Protein AF-A0A4Q2EIR5-F1 (afdb_monomer_lite)

Secondary structure (DSSP, 8-state):
-HHHHHTTT--------TTSPPPTTT--HHHHHHHHH---------S-S-HHHHHHHHHHHTT-GGGHHHHHHTT------HHHHHHHHHHHHHHHHHTT-------SSHHHHHHHHHHHHHHHHTT---S--EE-TTS-EE-TT-EEEE-S-EEEEEETTEEE-TT-EEEEEEE-TTS-EEEE-TTT--EEEE-HHHHHHHEEE-

Sequence (206 aa):
MIGWALDRGASIRLIGDDQQLGAISAGGILADIVTAHGAVRLDQVMRFTDPAEAHATLALRDGDPAALGYYLDHDRVHVGDVTTTSEQLFDAWLTDKRAGLDAIMLAGTRELVAVLNQQPREQRLAGSRPRHEATLADGNRASVGDTVVTRRNDRRLRAGNGWVKNGDRWDVDGVHPDGSLDVHNPSTHRRVSLPGGYVTNHAELG

Organism: NCBI:txid2072026

pLDDT: mean 91.27, std 8.76, range [51.69, 98.69]

InterPro domains:
  IPR027417 P-loop containing nucleoside triphosphate hydrolase [G3DSA:3.40.50.300] (5-46)
  IPR027417 P-loop containing nucleoside triphosphate hydrolase [G3DSA:3.40.50.300] (47-127)
  IPR027417 P-loop containing nucleoside triphosphate hydrolase [SSF52540] (6-177)

Radius of gyration: 21.82 Å; chains: 1; bounding box: 60×39×55 Å

Foldseek 3Di:
DVVVQVVVVDDDDDDDDQLPDADPPPGCPVVVCCVPPNDDDDLDDDPDPDPLLSVLVVCVSVVNPVSVVVCVVVVNDDDDPPVVVLVVQLVVQVVCVVVVHPDDDDDPDLLSVQVSLVVVVCVVCVPPDAPDWAQAQSRDIDGQQFKKFFQAFDQVFDFPVGHHHHGQIWGFHDADPQRWTWTARPPPRTTTIGGSVRRNNTMGTD

Structure (mmCIF, N/CA/C/O backbone):
data_AF-A0A4Q2EIR5-F1
#
_entry.id   AF-A0A4Q2EIR5-F1
#
loop_
_atom_site.group_PDB
_atom_site.id
_atom_site.type_symbol
_atom_site.label_atom_id
_atom_site.label_alt_id
_atom_site.label_comp_id
_atom_site.label_asym_id
_atom_site.label_entity_id
_atom_site.label_seq_id
_atom_site.pdbx_PDB_ins_code
_atom_site.Cartn_x
_atom_site.Cartn_y
_atom_site.Cartn_z
_atom_site.occupancy
_atom_site.B_iso_or_equiv
_atom_site.auth_seq_id
_atom_site.auth_comp_id
_atom_site.auth_asym_id
_atom_site.auth_atom_id
_atom_site.pdbx_PDB_model_num
ATOM 1 N N . MET A 1 1 ? -30.451 -5.542 2.501 1.00 65.25 1 MET A N 1
ATOM 2 C CA . MET A 1 1 ? -29.660 -6.723 2.921 1.00 65.25 1 MET A CA 1
ATOM 3 C C . MET A 1 1 ? -29.844 -7.022 4.409 1.00 65.25 1 MET A C 1
ATOM 5 O O . MET A 1 1 ? -30.250 -8.131 4.709 1.00 65.25 1 MET A O 1
ATOM 9 N N . ILE A 1 2 ? -29.645 -6.048 5.313 1.00 80.81 2 ILE A N 1
ATOM 10 C CA . ILE A 1 2 ? -29.882 -6.208 6.767 1.00 80.81 2 ILE A CA 1
ATOM 11 C C . ILE A 1 2 ? -31.327 -6.649 7.069 1.00 80.81 2 ILE A C 1
ATOM 13 O O . ILE A 1 2 ? -31.513 -7.711 7.650 1.00 80.81 2 ILE A O 1
ATOM 17 N N . GLY A 1 3 ? -32.341 -5.912 6.588 1.00 84.94 3 GLY A N 1
ATOM 18 C CA . GLY A 1 3 ? -33.758 -6.267 6.806 1.00 84.94 3 GLY A CA 1
ATOM 19 C C . GLY A 1 3 ? -34.119 -7.682 6.334 1.00 84.94 3 GLY A C 1
ATOM 20 O O . GLY A 1 3 ? -34.627 -8.478 7.107 1.00 84.94 3 GLY A O 1
ATOM 21 N N . TRP A 1 4 ? -33.708 -8.055 5.116 1.00 90.44 4 TRP A N 1
ATOM 22 C CA . TRP A 1 4 ? -33.938 -9.398 4.556 1.00 90.44 4 TRP A CA 1
ATOM 23 C C . TRP A 1 4 ? -33.398 -10.545 5.429 1.00 90.44 4 TRP A C 1
ATOM 25 O O . TRP A 1 4 ? -33.988 -11.629 5.448 1.00 90.44 4 TRP A O 1
ATOM 35 N N . ALA A 1 5 ? -32.266 -10.321 6.107 1.00 89.56 5 ALA A N 1
ATOM 36 C CA . ALA A 1 5 ? -31.645 -11.299 6.993 1.00 89.56 5 ALA A CA 1
ATOM 37 C C . ALA A 1 5 ? -32.363 -11.364 8.350 1.00 89.56 5 ALA A C 1
ATOM 39 O O . ALA A 1 5 ? -32.626 -12.461 8.843 1.00 89.56 5 ALA A O 1
ATOM 40 N N . LEU A 1 6 ? -32.733 -10.210 8.917 1.00 92.38 6 LEU A N 1
ATOM 41 C CA . LEU A 1 6 ? -33.525 -10.141 10.149 1.00 92.38 6 LEU A CA 1
ATOM 42 C C . LEU A 1 6 ? -34.890 -10.827 9.978 1.00 92.38 6 LEU A C 1
ATOM 44 O O . LEU A 1 6 ? -35.265 -11.638 10.820 1.00 92.38 6 LEU A O 1
ATOM 48 N N . ASP A 1 7 ? -35.565 -10.613 8.8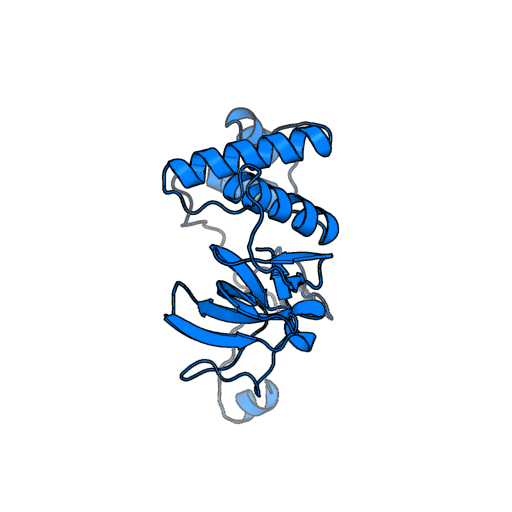43 1.00 94.62 7 ASP A N 1
ATOM 49 C CA . ASP A 1 7 ? -36.854 -11.244 8.502 1.00 94.62 7 ASP A CA 1
ATOM 50 C C . ASP A 1 7 ? -36.786 -12.784 8.441 1.00 94.62 7 ASP A C 1
ATOM 52 O O . ASP A 1 7 ? -37.809 -13.465 8.426 1.00 94.62 7 ASP A O 1
ATOM 56 N N . ARG A 1 8 ? -35.576 -13.354 8.386 1.00 96.06 8 ARG A N 1
ATOM 57 C CA . ARG A 1 8 ? -35.309 -14.803 8.366 1.00 96.06 8 ARG A CA 1
ATOM 58 C C . ARG A 1 8 ? -34.726 -15.317 9.683 1.00 96.06 8 ARG A C 1
ATOM 60 O O . ARG A 1 8 ? -34.197 -16.424 9.723 1.00 96.06 8 ARG A O 1
ATOM 67 N N . GLY A 1 9 ? -34.811 -14.522 10.748 1.00 94.50 9 GLY A N 1
ATOM 68 C CA . GLY A 1 9 ? -34.344 -14.891 12.084 1.00 94.50 9 GLY A CA 1
ATOM 69 C C . GLY A 1 9 ? -32.830 -14.790 12.276 1.00 94.50 9 GLY A C 1
ATOM 70 O O . GLY A 1 9 ? -32.308 -15.337 13.246 1.00 94.50 9 GLY A O 1
ATOM 71 N N . ALA A 1 10 ? -32.099 -14.116 11.378 1.00 94.12 10 ALA A N 1
ATOM 72 C CA . ALA A 1 10 ? -30.670 -13.890 11.580 1.00 94.12 10 ALA A CA 1
ATOM 73 C C . ALA A 1 10 ? -30.424 -12.859 12.697 1.00 94.12 10 ALA A C 1
ATOM 75 O O . ALA A 1 10 ? -31.174 -11.898 12.850 1.00 94.12 10 ALA A O 1
ATOM 76 N N . SER A 1 11 ? -29.319 -13.014 13.431 1.00 92.00 11 SER A N 1
ATOM 77 C CA . SER A 1 11 ? -28.796 -11.986 14.340 1.00 92.00 11 SER A CA 1
ATOM 78 C C . SER A 1 11 ? -27.608 -11.289 13.683 1.00 92.00 11 SER A C 1
ATOM 80 O O . SER A 1 11 ? -26.689 -11.947 13.196 1.00 92.00 11 SER A O 1
ATOM 82 N N . ILE A 1 12 ? -27.629 -9.956 13.666 1.00 86.19 12 ILE A N 1
ATOM 83 C CA . ILE A 1 12 ? -26.576 -9.119 13.083 1.00 86.19 12 ILE A CA 1
ATOM 84 C C . ILE A 1 12 ? -25.868 -8.383 14.217 1.00 86.19 12 ILE A C 1
ATOM 86 O O . ILE A 1 12 ? -26.508 -7.726 15.034 1.00 86.19 12 ILE A O 1
ATOM 90 N N . ARG A 1 13 ? -24.539 -8.497 14.256 1.00 87.56 13 ARG A N 1
ATOM 91 C CA . ARG A 1 13 ? -23.660 -7.775 15.181 1.00 87.56 13 ARG A CA 1
ATOM 92 C C . ARG A 1 13 ? -22.596 -7.067 14.356 1.00 87.56 13 ARG A C 1
ATOM 94 O O . ARG A 1 13 ? -21.954 -7.704 13.525 1.00 87.56 13 ARG A O 1
ATOM 101 N N . LEU A 1 14 ? -22.444 -5.765 14.564 1.00 85.06 14 LEU A N 1
ATOM 102 C CA . LEU A 1 14 ? -21.429 -4.963 13.890 1.00 85.06 14 LEU A CA 1
ATOM 103 C C . LEU A 1 14 ? -20.206 -4.853 14.793 1.00 85.06 14 LEU A C 1
ATOM 105 O O . LEU A 1 14 ? -20.339 -4.670 16.000 1.00 85.06 14 LEU A O 1
ATOM 109 N N . ILE A 1 15 ? -19.027 -4.981 14.197 1.00 87.25 15 ILE A N 1
ATOM 110 C CA . ILE A 1 15 ? -17.739 -4.815 14.866 1.00 87.25 15 ILE A CA 1
ATOM 111 C C . ILE A 1 15 ? -16.935 -3.859 13.996 1.00 87.25 15 ILE A C 1
ATOM 113 O O . ILE A 1 15 ? -16.852 -4.052 12.783 1.00 87.25 15 ILE A O 1
ATOM 117 N N . GLY A 1 16 ? -16.370 -2.828 14.607 1.00 84.56 16 GLY A N 1
ATOM 118 C CA . GLY A 1 16 ? -15.590 -1.820 13.910 1.00 84.56 16 GLY A CA 1
ATOM 119 C C . GLY A 1 16 ? -14.925 -0.867 14.889 1.00 84.56 16 GLY A C 1
ATOM 120 O O . GLY A 1 16 ? -15.112 -0.979 16.099 1.00 84.56 16 GLY A O 1
ATOM 121 N N . ASP A 1 17 ? -14.153 0.055 14.336 1.00 81.75 17 ASP A N 1
ATOM 122 C CA . ASP A 1 17 ? -13.458 1.103 15.068 1.00 81.75 17 ASP A CA 1
ATOM 123 C C . ASP A 1 17 ? -13.982 2.452 14.572 1.00 81.75 17 ASP A C 1
ATOM 125 O O . ASP A 1 17 ? -13.841 2.778 13.393 1.00 81.75 17 ASP A O 1
ATOM 129 N N . ASP A 1 18 ? -14.640 3.202 15.453 1.00 74.88 18 ASP A N 1
ATOM 130 C CA . ASP A 1 18 ? -15.217 4.514 15.150 1.00 74.88 18 ASP A CA 1
ATOM 131 C C . ASP A 1 18 ? -14.150 5.599 14.931 1.00 74.88 18 ASP A C 1
ATOM 133 O O . ASP A 1 18 ? -14.477 6.657 14.399 1.00 74.88 18 ASP A O 1
ATOM 137 N N . GLN A 1 19 ? -12.888 5.315 15.277 1.00 74.38 19 GLN A N 1
ATOM 138 C CA . GLN A 1 19 ? -11.738 6.211 15.106 1.00 74.38 19 GLN A CA 1
ATOM 139 C C . GLN A 1 19 ? -10.831 5.837 13.919 1.00 74.38 19 GLN A C 1
ATOM 141 O O . GLN A 1 19 ? -9.826 6.502 13.672 1.00 74.38 19 GLN A O 1
ATOM 146 N N . GLN A 1 20 ? -11.154 4.786 13.154 1.00 75.12 20 GLN A N 1
ATOM 147 C CA . GLN A 1 20 ? -10.452 4.511 11.894 1.00 75.12 20 GLN A CA 1
ATOM 148 C C . GLN A 1 20 ? -10.850 5.510 10.807 1.00 75.12 20 GLN A C 1
ATOM 150 O O . GLN A 1 20 ? -11.937 6.088 10.844 1.00 75.12 20 GLN A O 1
ATOM 155 N N . LEU A 1 21 ? -9.974 5.679 9.805 1.00 64.06 21 LEU A N 1
ATOM 156 C CA . LEU A 1 21 ? -10.255 6.517 8.639 1.00 64.06 21 LEU A CA 1
ATOM 157 C C . LEU A 1 21 ? -11.644 6.186 8.087 1.00 64.06 21 LEU A C 1
ATOM 159 O O . LEU A 1 21 ? -11.928 5.041 7.720 1.00 64.06 21 LEU A O 1
ATOM 163 N N . GLY A 1 22 ? -12.507 7.203 8.054 1.00 58.84 22 GLY A N 1
ATOM 164 C CA . GLY A 1 22 ? -13.865 7.068 7.553 1.00 58.84 22 GLY A CA 1
ATOM 165 C C . GLY A 1 22 ? -13.868 6.470 6.148 1.00 58.84 22 GLY A C 1
ATOM 166 O O . GLY A 1 22 ? -12.937 6.667 5.362 1.00 58.84 22 GLY A O 1
ATOM 167 N N . ALA A 1 23 ? -14.919 5.716 5.821 1.00 57.44 23 ALA A N 1
ATOM 168 C CA . ALA A 1 23 ? -15.064 5.178 4.476 1.00 57.44 23 ALA A CA 1
ATOM 169 C C . ALA A 1 23 ? -14.933 6.309 3.441 1.00 57.44 23 ALA A C 1
ATOM 171 O O . ALA A 1 23 ? -15.482 7.387 3.634 1.00 57.44 23 ALA A O 1
ATOM 172 N N . ILE A 1 24 ? -14.266 6.034 2.316 1.00 55.91 24 ILE A N 1
ATOM 173 C CA . ILE A 1 24 ? -14.043 6.999 1.217 1.00 55.91 24 ILE A CA 1
ATOM 174 C C . ILE A 1 24 ? -15.377 7.549 0.641 1.00 55.91 24 ILE A C 1
ATOM 176 O O . ILE A 1 24 ? -15.388 8.551 -0.067 1.00 55.91 24 ILE A O 1
ATOM 180 N N . SER A 1 25 ? -16.511 6.898 0.933 1.00 59.66 25 SER A N 1
ATOM 181 C CA . SER A 1 25 ? -17.869 7.305 0.537 1.00 59.66 25 SER A CA 1
ATOM 182 C C . SER A 1 25 ? -18.679 7.785 1.757 1.00 59.66 25 SER A C 1
ATOM 184 O O . SER A 1 25 ? -18.128 8.481 2.596 1.00 59.66 25 SER A O 1
ATOM 186 N N . ALA A 1 26 ? -19.970 7.448 1.876 1.00 51.69 26 ALA A N 1
ATOM 187 C CA . ALA A 1 26 ? -20.799 7.735 3.053 1.00 51.69 26 ALA A CA 1
ATOM 188 C C . ALA A 1 26 ? -20.282 6.979 4.301 1.00 51.69 26 ALA A C 1
ATOM 190 O O . ALA A 1 26 ? -20.825 5.953 4.709 1.00 51.69 26 ALA A O 1
ATOM 191 N N . GLY A 1 27 ? -19.155 7.440 4.843 1.00 54.66 27 GLY A N 1
ATOM 192 C CA . GLY A 1 27 ? -18.596 7.031 6.122 1.00 54.66 27 GLY A CA 1
ATOM 193 C C . GLY A 1 27 ? -19.407 7.603 7.281 1.00 54.66 27 GLY A C 1
ATOM 194 O O . GLY A 1 27 ? -20.277 8.445 7.088 1.00 54.66 27 GLY A O 1
ATOM 195 N N . GLY A 1 28 ? -19.136 7.118 8.490 1.00 62.53 28 GLY A N 1
ATOM 196 C CA . GLY A 1 28 ? -19.810 7.584 9.704 1.00 62.53 28 GLY A CA 1
ATOM 197 C C . GLY A 1 28 ? -20.938 6.683 10.199 1.00 62.53 28 GLY A C 1
ATOM 198 O O . GLY A 1 28 ? -21.316 6.817 11.349 1.00 62.53 28 GLY A O 1
ATOM 199 N N . ILE A 1 29 ? -21.395 5.683 9.431 1.00 76.06 29 ILE A N 1
ATOM 200 C CA . ILE A 1 29 ? -22.510 4.821 9.872 1.00 76.06 29 ILE A CA 1
ATOM 201 C C . ILE A 1 29 ? -22.240 4.107 11.207 1.00 76.06 29 ILE A C 1
ATOM 203 O O . ILE A 1 29 ? -23.162 3.882 11.979 1.00 76.06 29 ILE A O 1
ATOM 207 N N . LEU A 1 30 ? -20.980 3.762 11.503 1.00 76.06 30 LEU A N 1
ATOM 208 C CA . LEU A 1 30 ? -20.606 3.202 12.805 1.00 76.06 30 LEU A CA 1
ATOM 209 C C . LEU A 1 30 ? -20.741 4.245 13.916 1.00 76.06 30 LEU A C 1
ATOM 211 O O . LEU A 1 30 ? -21.335 3.938 14.943 1.00 76.06 30 LEU A O 1
ATOM 215 N N . ALA A 1 31 ? -20.252 5.466 13.692 1.00 75.69 31 ALA A N 1
ATOM 216 C CA . ALA A 1 31 ? -20.415 6.569 14.632 1.00 75.69 31 ALA A CA 1
ATOM 217 C C . ALA A 1 31 ? -21.905 6.901 14.841 1.00 75.69 31 ALA A C 1
ATOM 219 O O . ALA A 1 31 ? -22.350 6.965 15.980 1.00 75.69 31 ALA A O 1
ATOM 220 N N . ASP A 1 32 ? -22.700 6.979 13.771 1.00 79.69 32 ASP A N 1
ATOM 221 C CA . ASP A 1 32 ? -24.143 7.237 13.832 1.00 79.69 32 ASP A CA 1
ATOM 222 C C . ASP A 1 32 ? -24.895 6.142 14.598 1.00 79.69 32 ASP A C 1
ATOM 224 O O . ASP A 1 32 ? -25.762 6.438 15.419 1.00 79.69 32 ASP A O 1
ATOM 228 N N . ILE A 1 33 ? -24.556 4.866 14.373 1.00 80.62 33 ILE A N 1
ATOM 229 C CA . ILE A 1 33 ? -25.142 3.738 15.113 1.00 80.62 33 ILE A CA 1
ATOM 230 C C . ILE A 1 33 ? -24.765 3.815 16.592 1.00 80.62 33 ILE A C 1
ATOM 232 O O . ILE A 1 33 ? -25.629 3.615 17.443 1.00 80.62 33 ILE A O 1
ATOM 236 N N . VAL A 1 34 ? -23.507 4.129 16.910 1.00 82.88 34 VAL A N 1
ATOM 237 C CA . VAL A 1 34 ? -23.059 4.320 18.296 1.00 82.88 34 VAL A CA 1
ATOM 238 C C . VAL A 1 34 ? -23.825 5.472 18.949 1.00 82.88 34 VAL A C 1
ATOM 240 O O . VAL A 1 34 ? -24.286 5.324 20.078 1.00 82.88 34 VAL A O 1
ATOM 243 N N . THR A 1 35 ? -24.017 6.591 18.250 1.00 82.69 35 THR A N 1
ATOM 244 C CA . THR A 1 35 ? -24.774 7.743 18.756 1.00 82.69 35 THR A CA 1
ATOM 245 C C . THR A 1 35 ? -26.259 7.422 18.947 1.00 82.69 35 THR A C 1
ATOM 247 O O . THR A 1 35 ? -26.837 7.811 19.958 1.00 82.69 35 THR A O 1
ATOM 250 N N . ALA A 1 36 ? -26.887 6.707 18.009 1.00 84.44 36 ALA A N 1
ATOM 251 C CA . ALA A 1 36 ? -28.324 6.427 18.034 1.00 84.44 36 ALA A CA 1
ATOM 252 C C . ALA A 1 36 ? -28.717 5.246 18.938 1.00 84.44 36 ALA A C 1
ATOM 254 O O . ALA A 1 36 ? -29.808 5.241 19.509 1.00 84.44 36 ALA A O 1
ATOM 255 N N . HIS A 1 37 ? -27.860 4.229 19.050 1.00 83.44 37 HIS A N 1
ATOM 256 C CA . HIS A 1 37 ? -28.188 2.947 19.686 1.00 83.44 37 HIS A CA 1
ATOM 257 C C . HIS A 1 37 ? -27.199 2.513 20.775 1.00 83.44 37 HIS A C 1
ATOM 259 O O . HIS A 1 37 ? -27.466 1.540 21.482 1.00 83.44 37 HIS A O 1
ATOM 265 N N . GLY A 1 38 ? -26.082 3.223 20.941 1.00 82.94 38 GLY A N 1
ATOM 266 C CA . GLY A 1 38 ? -24.995 2.819 21.824 1.00 82.94 38 GLY A CA 1
ATOM 267 C C . GLY A 1 38 ? -24.163 1.668 21.253 1.00 82.94 38 GLY A C 1
ATOM 268 O O . GLY A 1 38 ? -24.494 1.051 20.240 1.00 82.94 38 GLY A O 1
ATOM 269 N N . ALA A 1 39 ? -23.052 1.369 21.922 1.00 87.12 39 ALA A N 1
ATOM 270 C CA . ALA A 1 39 ? -22.218 0.212 21.620 1.00 87.12 39 ALA A CA 1
ATOM 271 C C . ALA A 1 39 ? -21.467 -0.262 22.865 1.00 87.12 39 ALA A C 1
ATOM 273 O O . ALA A 1 39 ? -21.161 0.523 23.763 1.00 87.12 39 ALA A O 1
ATOM 274 N N . VAL A 1 40 ? -21.132 -1.551 22.888 1.00 88.81 40 VAL A N 1
ATOM 275 C CA . VAL A 1 40 ? -20.135 -2.087 23.819 1.00 88.81 40 VAL A CA 1
ATOM 276 C C . VAL A 1 40 ? -18.755 -1.740 23.270 1.00 88.81 40 VAL A C 1
ATOM 278 O O . VAL A 1 40 ? -18.473 -2.024 22.106 1.00 88.81 40 VAL A O 1
ATOM 281 N N . ARG A 1 41 ? -17.903 -1.132 24.099 1.00 86.75 41 ARG A N 1
ATOM 282 C CA . ARG A 1 41 ? -16.524 -0.789 23.740 1.00 86.75 41 ARG A CA 1
ATOM 283 C C . ARG A 1 41 ? -15.546 -1.792 24.341 1.00 86.75 41 ARG A C 1
ATOM 285 O O . ARG A 1 41 ? -15.727 -2.231 25.471 1.00 86.75 41 ARG A O 1
ATOM 292 N N . LEU A 1 42 ? -14.528 -2.139 23.560 1.00 86.50 42 LEU A N 1
ATOM 293 C CA . LEU A 1 42 ? -13.350 -2.867 24.021 1.00 86.50 42 LEU A CA 1
ATOM 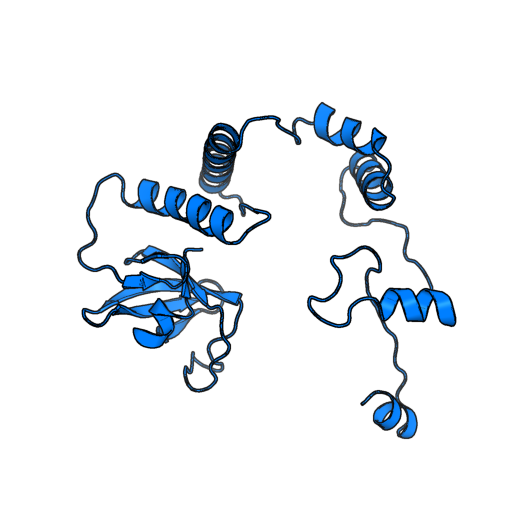294 C C . LEU A 1 42 ? -12.231 -1.834 24.177 1.00 86.50 42 LEU A C 1
ATOM 296 O O . LEU A 1 42 ? -11.817 -1.235 23.188 1.00 86.50 42 LEU A O 1
ATOM 300 N N . ASP A 1 43 ? -11.804 -1.588 25.409 1.00 81.50 43 ASP A N 1
ATOM 301 C CA . ASP A 1 43 ? -10.861 -0.530 25.799 1.00 81.50 43 ASP A CA 1
ATOM 302 C C . ASP A 1 43 ? -9.436 -1.050 26.044 1.00 81.50 43 ASP A C 1
ATOM 304 O O . ASP A 1 43 ? -8.468 -0.296 25.966 1.00 81.50 43 ASP A O 1
ATOM 308 N N . GLN A 1 44 ? -9.286 -2.351 26.290 1.00 82.12 44 GLN A N 1
ATOM 309 C CA . GLN A 1 44 ? -7.986 -2.968 26.507 1.00 82.12 44 GLN A CA 1
ATOM 310 C C . GLN A 1 44 ? -7.273 -3.297 25.190 1.00 82.12 44 GLN A C 1
ATOM 312 O O . GLN A 1 44 ? -7.758 -4.082 24.369 1.00 82.12 44 GLN A O 1
ATOM 317 N N . VAL A 1 45 ? -6.059 -2.763 25.019 1.00 84.06 45 VAL A N 1
ATOM 318 C CA . VAL A 1 45 ? -5.209 -3.098 23.873 1.00 84.06 45 VAL A CA 1
ATOM 319 C C . VAL A 1 45 ? -4.336 -4.310 24.186 1.00 84.06 45 VAL A C 1
ATOM 321 O O . VAL A 1 45 ? -3.566 -4.308 25.138 1.00 84.06 45 VAL A O 1
ATOM 324 N N . MET A 1 46 ? -4.443 -5.349 23.356 1.00 86.56 46 MET A N 1
ATOM 325 C CA . MET A 1 46 ? -3.798 -6.650 23.600 1.00 86.56 46 MET A CA 1
ATOM 326 C C . MET A 1 46 ? -2.536 -6.894 22.762 1.00 86.56 46 MET A C 1
ATOM 328 O O . MET A 1 46 ? -1.863 -7.902 22.951 1.00 86.56 46 MET A O 1
ATOM 332 N N . ARG A 1 47 ? -2.253 -6.031 21.778 1.00 87.50 47 ARG A N 1
ATOM 333 C CA . ARG A 1 47 ? -1.180 -6.246 20.787 1.00 87.50 47 ARG A CA 1
ATOM 334 C C . ARG A 1 47 ? 0.134 -5.543 21.122 1.00 87.50 47 ARG A C 1
ATOM 336 O O . ARG A 1 47 ? 1.134 -5.842 20.482 1.00 87.50 47 ARG A O 1
ATOM 343 N N . PHE A 1 48 ? 0.131 -4.634 22.092 1.00 88.50 48 PHE A N 1
ATOM 344 C CA . PHE A 1 48 ? 1.346 -3.966 22.544 1.00 88.50 48 PHE A CA 1
ATOM 345 C C . PHE A 1 48 ? 2.063 -4.828 23.575 1.00 88.50 48 PHE A C 1
ATOM 347 O O . PHE A 1 48 ? 1.451 -5.303 24.531 1.00 88.50 48 PHE A O 1
ATOM 354 N N . THR A 1 49 ? 3.364 -5.017 23.379 1.00 90.25 49 THR A N 1
ATOM 355 C CA . THR A 1 49 ? 4.237 -5.641 24.379 1.00 90.25 49 THR A CA 1
ATOM 356 C C . THR A 1 49 ? 4.706 -4.647 25.437 1.00 90.25 49 THR A C 1
ATOM 358 O O . THR A 1 49 ? 5.023 -5.065 26.546 1.00 90.25 49 THR A O 1
ATOM 361 N N . ASP A 1 50 ? 4.732 -3.352 25.107 1.00 92.19 50 ASP A N 1
ATOM 362 C CA . ASP A 1 50 ? 5.021 -2.262 26.037 1.00 92.19 50 ASP A CA 1
ATOM 363 C C . ASP A 1 50 ? 3.710 -1.602 26.520 1.00 92.19 50 ASP A C 1
ATOM 365 O O . ASP A 1 50 ? 2.995 -0.984 25.723 1.00 92.19 50 ASP A O 1
ATOM 369 N N . PRO A 1 51 ? 3.373 -1.704 27.820 1.00 91.88 51 PRO A N 1
ATOM 370 C CA . PRO A 1 51 ? 2.219 -1.017 28.392 1.00 91.88 51 PRO A CA 1
ATOM 371 C C . PRO A 1 51 ? 2.264 0.513 28.249 1.00 91.88 51 PRO A C 1
ATOM 373 O O . PRO A 1 51 ? 1.205 1.135 28.146 1.00 91.88 51 PRO A O 1
ATOM 376 N N . ALA A 1 52 ? 3.453 1.127 28.237 1.00 93.12 52 ALA A N 1
ATOM 377 C CA . ALA A 1 52 ? 3.593 2.571 28.064 1.00 93.12 52 ALA A CA 1
ATOM 378 C C . ALA A 1 52 ? 3.209 2.994 26.639 1.00 93.12 52 ALA A C 1
ATOM 380 O O . ALA A 1 52 ? 2.434 3.937 26.469 1.00 93.12 52 ALA A O 1
ATOM 381 N N . GLU A 1 53 ? 3.643 2.236 25.627 1.00 94.50 53 GLU A N 1
ATOM 382 C CA . GLU A 1 53 ? 3.214 2.443 24.241 1.00 94.50 53 GLU A CA 1
ATOM 383 C C . GLU A 1 53 ? 1.703 2.256 24.075 1.00 94.50 53 GLU A C 1
ATOM 385 O O . GLU A 1 53 ? 1.052 3.023 23.362 1.00 94.50 53 GLU A O 1
ATOM 390 N N . ALA A 1 54 ? 1.124 1.255 24.748 1.00 92.94 54 ALA A N 1
ATOM 391 C CA . ALA A 1 54 ? -0.315 1.014 24.709 1.00 92.94 54 ALA A CA 1
ATOM 392 C C . ALA A 1 54 ? -1.098 2.236 25.214 1.00 92.94 54 ALA A C 1
ATOM 394 O O . ALA A 1 54 ? -2.073 2.652 24.586 1.00 92.94 54 ALA A O 1
ATOM 395 N N . HIS A 1 55 ? -0.650 2.833 26.323 1.00 92.06 55 HIS A N 1
ATOM 396 C CA . HIS A 1 55 ? -1.269 4.030 26.885 1.00 92.06 55 HIS A CA 1
ATOM 397 C C . HIS A 1 55 ? -1.081 5.253 25.978 1.00 92.06 55 HIS A C 1
ATOM 399 O O . HIS A 1 55 ? -2.054 5.948 25.692 1.00 92.06 55 HIS A O 1
ATOM 405 N N . ALA A 1 56 ? 0.133 5.470 25.461 1.00 93.88 56 ALA A N 1
ATOM 406 C CA . ALA A 1 56 ? 0.414 6.551 24.517 1.00 93.88 56 ALA A CA 1
ATOM 407 C C . ALA A 1 56 ? -0.433 6.433 23.239 1.00 93.88 56 ALA A C 1
ATOM 409 O O . ALA A 1 56 ? -0.984 7.422 22.767 1.00 93.88 56 ALA A O 1
ATOM 410 N N . THR A 1 57 ? -0.619 5.219 22.716 1.00 91.44 57 THR A N 1
ATOM 411 C CA . THR A 1 57 ? -1.457 4.967 21.534 1.00 91.44 57 THR A CA 1
ATOM 412 C C . THR A 1 57 ? -2.923 5.321 21.787 1.00 91.44 57 THR A C 1
ATOM 414 O O . THR A 1 57 ? -3.571 5.909 20.921 1.00 91.44 57 THR A O 1
ATOM 417 N N . LEU A 1 58 ? -3.463 4.973 22.960 1.00 91.00 58 LEU A N 1
ATOM 418 C CA . LEU A 1 58 ? -4.837 5.326 23.332 1.00 91.00 58 LEU A CA 1
ATOM 419 C C . LEU A 1 58 ? -5.004 6.841 23.511 1.00 91.00 58 LEU A C 1
ATOM 421 O O . LEU A 1 58 ? -5.958 7.408 22.990 1.00 91.00 58 LEU A O 1
ATOM 425 N N . ALA A 1 59 ? -4.052 7.510 24.160 1.00 92.38 59 ALA A N 1
ATOM 426 C CA . ALA A 1 59 ? -4.075 8.964 24.302 1.00 92.38 59 ALA A CA 1
ATOM 427 C C . ALA A 1 59 ? -3.979 9.674 22.935 1.00 92.38 59 ALA A C 1
ATOM 429 O O . ALA A 1 59 ? -4.727 10.614 22.669 1.00 92.38 59 ALA A O 1
ATOM 430 N N . LEU A 1 60 ? -3.135 9.172 22.022 1.00 91.62 60 LEU A N 1
ATOM 431 C CA . LEU A 1 60 ? -3.047 9.676 20.648 1.00 91.62 60 LEU A CA 1
ATOM 432 C C . LEU A 1 60 ? -4.368 9.484 19.889 1.00 91.62 60 LEU A C 1
ATOM 434 O O . LEU A 1 60 ? -4.802 10.392 19.180 1.00 91.62 60 LEU A O 1
ATOM 438 N N . ARG A 1 61 ? -5.024 8.326 20.053 1.00 87.62 61 ARG A N 1
ATOM 439 C CA . ARG A 1 61 ? -6.357 8.047 19.493 1.00 87.62 61 ARG A CA 1
ATOM 440 C C . ARG A 1 61 ? -7.400 9.055 19.979 1.00 87.62 61 ARG A C 1
ATOM 442 O O . ARG A 1 61 ? -8.236 9.471 19.183 1.00 87.62 61 ARG A O 1
ATOM 449 N N . ASP A 1 62 ? -7.341 9.448 21.246 1.00 89.19 62 ASP A N 1
ATOM 450 C CA . ASP A 1 62 ? -8.253 10.436 21.836 1.00 89.19 62 ASP A CA 1
ATOM 451 C C . ASP A 1 62 ? -7.877 11.888 21.478 1.00 89.19 62 ASP A C 1
ATOM 453 O O . ASP A 1 62 ? -8.572 12.833 21.858 1.00 89.19 62 ASP A O 1
ATOM 457 N N . GLY A 1 63 ? -6.802 12.074 20.704 1.00 89.12 63 GLY A N 1
ATOM 458 C CA . GLY A 1 63 ? -6.338 13.372 20.229 1.00 89.12 63 GLY A CA 1
ATOM 459 C C . GLY A 1 63 ? -5.523 14.159 21.253 1.00 89.12 63 GLY A C 1
ATOM 460 O O . GLY A 1 63 ? -5.375 15.367 21.077 1.00 89.12 63 GLY A O 1
ATOM 461 N N . ASP A 1 64 ? -4.997 13.517 22.302 1.00 94.25 64 ASP A N 1
ATOM 462 C CA . ASP A 1 64 ? -4.124 14.160 23.287 1.00 94.25 64 ASP A CA 1
ATOM 463 C C . ASP A 1 64 ? -2.721 14.409 22.694 1.00 94.25 64 ASP A C 1
ATOM 465 O O . ASP A 1 64 ? -1.972 13.456 22.450 1.00 94.25 64 ASP A O 1
ATOM 469 N N . PRO A 1 65 ? -2.302 15.674 22.491 1.00 93.50 65 PRO A N 1
ATOM 470 C CA . PRO A 1 65 ? -0.983 15.977 21.947 1.00 93.50 65 PRO A CA 1
ATOM 471 C C . PRO A 1 65 ? 0.172 15.534 22.856 1.00 93.50 65 PRO A C 1
ATOM 473 O O . PRO A 1 65 ? 1.272 15.301 22.355 1.00 93.50 65 PRO A O 1
ATOM 476 N N . ALA A 1 66 ? -0.046 15.399 24.172 1.00 94.06 66 ALA A N 1
ATOM 477 C CA . ALA A 1 66 ? 0.990 14.952 25.105 1.00 94.06 66 ALA A CA 1
ATOM 478 C C . ALA A 1 66 ? 1.452 13.513 24.815 1.00 94.06 66 ALA A C 1
ATOM 480 O O . ALA A 1 66 ? 2.598 13.164 25.102 1.00 94.06 66 ALA A O 1
ATOM 481 N N . ALA A 1 67 ? 0.604 12.706 24.166 1.00 94.19 67 ALA A N 1
ATOM 482 C CA . ALA A 1 67 ? 0.931 11.352 23.731 1.00 94.19 67 ALA A CA 1
ATOM 483 C C . ALA A 1 67 ? 2.129 11.293 22.768 1.00 94.19 67 ALA A C 1
ATOM 485 O O . ALA A 1 67 ? 2.846 10.291 22.734 1.00 94.19 67 ALA A O 1
ATOM 486 N N . LEU A 1 68 ? 2.386 12.373 22.015 1.00 93.50 68 LEU A N 1
ATOM 487 C CA . LEU A 1 68 ? 3.543 12.467 21.120 1.00 93.50 68 LEU A CA 1
ATOM 488 C C . LEU A 1 68 ? 4.874 12.385 21.876 1.00 93.50 68 LEU A C 1
ATOM 490 O O . LEU A 1 68 ? 5.856 11.930 21.295 1.00 93.50 68 LEU A O 1
ATOM 494 N N . GLY A 1 69 ? 4.901 12.773 23.158 1.00 94.75 69 GLY A N 1
ATOM 495 C CA . GLY A 1 69 ? 6.097 12.712 23.999 1.00 94.75 69 GLY A CA 1
ATOM 496 C C . GLY A 1 69 ? 6.701 11.310 24.054 1.00 94.75 69 GLY A C 1
ATOM 497 O O . GLY A 1 69 ? 7.892 11.161 23.813 1.00 94.75 69 GLY A O 1
ATOM 498 N N . TYR A 1 70 ? 5.872 10.272 24.231 1.00 95.56 70 TYR A N 1
ATOM 499 C CA . TYR A 1 70 ? 6.347 8.884 24.218 1.00 95.56 70 TYR A CA 1
ATOM 500 C C . TYR A 1 70 ? 7.067 8.551 22.903 1.00 95.56 70 TYR A C 1
ATOM 502 O O . TYR A 1 70 ? 8.166 8.006 22.920 1.00 95.56 70 TYR A O 1
ATOM 510 N N . TYR A 1 71 ? 6.473 8.890 21.757 1.00 95.31 71 TYR A N 1
ATOM 511 C CA . TYR A 1 71 ? 7.055 8.559 20.455 1.00 95.31 71 TYR A CA 1
ATOM 512 C C . TYR A 1 71 ? 8.313 9.378 20.144 1.00 95.31 71 TYR A C 1
ATOM 514 O O . TYR A 1 71 ? 9.213 8.864 19.487 1.00 95.31 71 TYR A O 1
ATOM 522 N N . LEU A 1 72 ? 8.397 10.617 20.631 1.00 94.69 72 LEU A N 1
ATOM 523 C CA . LEU A 1 72 ? 9.604 11.441 20.544 1.00 94.69 72 LEU A CA 1
ATOM 524 C C . LEU A 1 72 ? 10.739 10.856 21.398 1.00 94.69 72 LEU A C 1
ATOM 526 O O . LEU A 1 72 ? 11.844 10.683 20.893 1.00 94.69 72 LEU A O 1
ATOM 530 N N . ASP A 1 73 ? 10.457 10.482 22.648 1.00 95.06 73 ASP A N 1
ATOM 531 C CA . ASP A 1 73 ? 11.447 9.917 23.578 1.00 95.06 73 ASP A CA 1
ATOM 532 C C . ASP A 1 73 ? 11.987 8.549 23.121 1.00 95.06 73 ASP A C 1
ATOM 534 O O . ASP A 1 73 ? 13.088 8.153 23.503 1.00 95.06 73 ASP A O 1
ATOM 538 N N . HIS A 1 74 ? 11.225 7.833 22.288 1.00 94.31 74 HIS A N 1
ATOM 539 C CA . HIS A 1 74 ? 11.601 6.536 21.711 1.00 94.31 74 HIS A CA 1
ATOM 540 C C . HIS A 1 74 ? 12.094 6.633 20.261 1.00 94.31 74 HIS A C 1
ATOM 542 O O . HIS A 1 74 ? 12.169 5.612 19.579 1.00 94.31 74 HIS A O 1
ATOM 548 N N . ASP A 1 75 ? 12.413 7.841 19.786 1.00 93.12 75 ASP A N 1
ATOM 549 C CA . ASP A 1 75 ? 12.995 8.089 18.461 1.00 93.12 75 ASP A CA 1
ATOM 550 C C . ASP A 1 75 ? 12.118 7.560 17.305 1.00 93.12 75 ASP A C 1
ATOM 552 O O . ASP A 1 75 ? 12.594 7.032 16.304 1.00 93.12 75 ASP A O 1
ATOM 556 N N . ARG A 1 76 ? 10.791 7.661 17.469 1.00 92.50 76 ARG A N 1
ATOM 557 C CA . ARG A 1 76 ? 9.778 7.218 16.488 1.00 92.50 76 ARG A CA 1
ATOM 558 C C . ARG A 1 76 ? 9.181 8.363 15.679 1.00 92.50 76 ARG A C 1
ATOM 560 O O . ARG A 1 76 ? 8.364 8.126 14.790 1.00 92.50 76 ARG A O 1
ATOM 567 N N . VAL A 1 77 ? 9.550 9.598 16.006 1.00 92.12 77 VAL A N 1
ATOM 568 C CA . VAL A 1 77 ? 9.138 10.811 15.300 1.00 92.12 77 VAL A CA 1
ATOM 569 C C . VAL A 1 77 ? 10.389 11.587 14.928 1.00 92.12 77 VAL A C 1
ATOM 571 O O . VAL A 1 77 ? 11.130 12.036 15.797 1.00 92.12 77 VAL A O 1
ATOM 574 N N . HIS A 1 78 ? 10.582 11.794 13.630 1.00 90.44 78 HIS A N 1
ATOM 575 C CA . HIS A 1 78 ? 11.677 12.591 13.091 1.00 90.44 78 HIS A CA 1
ATOM 576 C C . HIS A 1 78 ? 11.109 13.813 12.368 1.00 90.44 78 HIS A C 1
ATOM 578 O O . HIS A 1 78 ? 10.067 13.734 11.716 1.00 90.44 78 HIS A O 1
ATOM 584 N N . VAL A 1 79 ? 11.790 14.952 12.491 1.00 88.56 79 VAL A N 1
ATOM 585 C CA . VAL A 1 79 ? 11.366 16.222 11.890 1.00 88.56 79 VAL A CA 1
ATOM 586 C C . VAL A 1 79 ? 12.342 16.602 10.784 1.00 88.56 79 VAL A C 1
ATOM 588 O O . VAL A 1 79 ? 13.550 16.646 11.005 1.00 88.56 79 VAL A O 1
ATOM 591 N N . GLY A 1 80 ? 11.814 16.919 9.606 1.00 88.44 80 GLY A N 1
ATOM 592 C CA . GLY A 1 80 ? 12.588 17.363 8.454 1.00 88.44 80 GLY A CA 1
ATOM 593 C C . GLY A 1 80 ? 11.693 17.991 7.391 1.00 88.44 80 GLY A C 1
ATOM 594 O O . GLY A 1 80 ? 10.464 17.961 7.493 1.00 88.44 80 GLY A O 1
ATOM 595 N N . ASP A 1 81 ? 12.307 18.599 6.379 1.00 90.81 81 ASP A N 1
ATOM 596 C CA . ASP A 1 81 ? 11.592 18.941 5.154 1.00 90.81 81 ASP A CA 1
ATOM 597 C C . ASP A 1 81 ? 11.303 17.676 4.329 1.00 90.81 81 ASP A C 1
ATOM 599 O O . ASP A 1 81 ? 11.928 16.634 4.512 1.00 90.81 81 ASP A O 1
ATOM 603 N N . VAL A 1 82 ? 10.371 17.779 3.380 1.00 83.94 82 VAL A N 1
ATOM 604 C CA . VAL A 1 82 ? 9.895 16.635 2.583 1.00 83.94 82 VAL A CA 1
ATOM 605 C C . VAL A 1 82 ? 11.030 15.888 1.876 1.00 83.94 82 VAL A C 1
ATOM 607 O O . VAL A 1 82 ? 10.972 14.661 1.785 1.00 83.94 82 VAL A O 1
ATOM 610 N N . THR A 1 83 ? 12.053 16.593 1.387 1.00 84.25 83 THR A N 1
ATOM 611 C CA . THR A 1 83 ? 13.162 15.970 0.649 1.00 84.25 83 THR A CA 1
ATOM 612 C C . THR A 1 83 ? 14.012 15.145 1.602 1.00 84.25 83 THR A C 1
ATOM 614 O O . THR A 1 83 ? 14.136 13.934 1.424 1.00 84.25 83 THR A O 1
ATOM 617 N N . THR A 1 84 ? 14.500 15.782 2.668 1.00 87.69 84 THR A N 1
ATOM 618 C CA . THR A 1 84 ? 15.332 15.136 3.689 1.00 87.69 84 THR A CA 1
ATOM 619 C C . THR A 1 84 ? 14.602 13.963 4.346 1.00 87.69 84 THR A C 1
ATOM 621 O O . THR A 1 84 ? 15.173 12.888 4.516 1.00 87.69 84 THR A O 1
ATOM 624 N N . THR A 1 85 ? 13.316 14.123 4.671 1.00 90.19 85 THR A N 1
ATOM 625 C CA . THR A 1 85 ? 12.510 13.052 5.274 1.00 90.19 85 THR A CA 1
ATOM 626 C C . THR A 1 85 ? 12.296 11.879 4.318 1.00 90.19 85 THR A C 1
ATOM 628 O O . THR A 1 85 ? 12.280 10.738 4.770 1.00 90.19 85 THR A O 1
ATOM 631 N N . SER A 1 86 ? 12.164 12.121 3.010 1.00 89.19 86 SER A N 1
ATOM 632 C CA . SER A 1 86 ? 12.020 11.035 2.028 1.00 89.19 86 SER A CA 1
ATOM 633 C C . SER A 1 86 ? 13.297 10.198 1.921 1.00 89.19 86 SER A C 1
ATOM 635 O O . SER A 1 86 ? 13.216 8.975 1.865 1.00 89.19 86 SER A O 1
ATOM 637 N N . GLU A 1 87 ? 14.470 10.836 1.935 1.00 89.81 87 GLU A N 1
ATOM 638 C CA . GLU A 1 87 ? 15.767 10.141 1.942 1.00 89.81 87 GLU A CA 1
ATOM 639 C C . GLU A 1 87 ? 15.972 9.341 3.237 1.00 89.81 87 GLU A C 1
ATOM 641 O O . GLU A 1 87 ? 16.290 8.155 3.193 1.00 89.81 87 GLU A O 1
ATOM 646 N N . GLN A 1 88 ? 15.694 9.951 4.393 1.00 92.00 88 GLN A N 1
ATOM 647 C CA . GLN A 1 88 ? 15.782 9.281 5.695 1.00 92.00 88 GLN A CA 1
ATOM 648 C C . GLN A 1 88 ? 14.837 8.077 5.799 1.00 92.00 88 GLN A C 1
ATOM 650 O O . GLN A 1 88 ? 15.231 7.020 6.294 1.00 92.00 88 GLN A O 1
ATOM 655 N N . LEU A 1 89 ? 13.596 8.220 5.320 1.00 94.25 89 LEU A N 1
ATOM 656 C CA . LEU A 1 89 ? 12.611 7.139 5.301 1.00 94.25 89 LEU A CA 1
ATOM 657 C C . LEU A 1 89 ? 13.095 5.965 4.446 1.00 94.25 89 LEU A C 1
ATOM 659 O O . LEU A 1 89 ? 12.955 4.810 4.848 1.00 94.25 89 LEU A O 1
ATOM 663 N N . PHE A 1 90 ? 13.684 6.259 3.289 1.00 93.75 90 PHE A N 1
ATOM 664 C CA . PHE A 1 90 ? 14.245 5.246 2.409 1.00 93.75 90 PHE A CA 1
ATOM 665 C C . PHE A 1 90 ? 15.427 4.508 3.037 1.00 93.75 90 PHE A C 1
ATOM 667 O O . PHE A 1 90 ? 15.455 3.277 3.015 1.00 93.75 90 PHE A O 1
ATOM 674 N N . ASP A 1 91 ? 16.370 5.231 3.642 1.00 94.31 91 ASP A N 1
ATOM 675 C CA . ASP A 1 91 ? 17.531 4.633 4.304 1.00 94.31 91 ASP A CA 1
ATOM 676 C C . ASP A 1 91 ? 17.123 3.745 5.489 1.00 94.31 91 ASP A C 1
ATOM 678 O O . ASP A 1 91 ? 17.655 2.638 5.656 1.00 94.31 91 ASP A O 1
ATOM 682 N N . ALA A 1 92 ? 16.140 4.186 6.282 1.00 94.56 92 ALA A N 1
ATOM 683 C CA . ALA A 1 92 ? 15.568 3.399 7.371 1.00 94.56 92 ALA A CA 1
ATOM 684 C C . ALA A 1 92 ? 14.883 2.130 6.841 1.00 94.56 92 ALA A C 1
ATOM 686 O O . ALA A 1 92 ? 15.207 1.019 7.266 1.00 94.56 92 ALA A O 1
ATOM 687 N N . TRP A 1 93 ? 14.012 2.273 5.836 1.00 95.75 93 TRP A N 1
ATOM 688 C CA . TRP A 1 93 ? 13.336 1.145 5.194 1.00 95.75 93 TRP A CA 1
ATOM 689 C C . TRP A 1 93 ? 14.327 0.130 4.615 1.00 95.75 93 TRP A C 1
ATOM 691 O O . TRP A 1 93 ? 14.171 -1.080 4.789 1.00 95.75 93 TRP A O 1
ATOM 701 N N . LEU A 1 94 ? 15.373 0.606 3.943 1.00 95.12 94 LEU A N 1
ATOM 702 C CA . LEU A 1 94 ? 16.404 -0.240 3.361 1.00 95.12 94 LEU A CA 1
ATOM 703 C C . LEU A 1 94 ? 17.200 -0.983 4.438 1.00 95.12 94 LEU A C 1
ATOM 705 O O . LEU A 1 94 ? 17.547 -2.154 4.252 1.00 95.12 94 LEU A O 1
ATOM 709 N N . THR A 1 95 ? 17.498 -0.316 5.551 1.00 96.06 95 THR A N 1
ATOM 710 C CA . THR A 1 95 ? 18.162 -0.925 6.708 1.00 96.06 95 THR A CA 1
ATOM 711 C C . THR A 1 95 ? 17.321 -2.073 7.263 1.00 96.06 95 THR A C 1
ATOM 713 O O . THR A 1 95 ? 17.828 -3.191 7.385 1.00 96.06 95 THR A O 1
ATOM 716 N N . ASP A 1 96 ? 16.024 -1.848 7.471 1.00 96.12 96 ASP A N 1
ATOM 717 C CA . ASP A 1 96 ? 15.093 -2.873 7.946 1.00 96.12 96 ASP A CA 1
ATOM 718 C C . ASP A 1 96 ? 14.959 -4.041 6.961 1.00 96.12 96 ASP A C 1
ATOM 720 O O . ASP A 1 96 ? 15.017 -5.211 7.352 1.00 96.12 96 ASP A O 1
ATOM 724 N N . LYS A 1 97 ? 14.852 -3.756 5.656 1.00 93.62 97 LYS A N 1
ATOM 725 C CA . LYS A 1 97 ? 14.809 -4.800 4.621 1.00 93.62 97 LYS A CA 1
ATOM 726 C C . LYS A 1 97 ? 16.086 -5.632 4.587 1.00 93.62 97 LYS A C 1
ATOM 728 O O . LYS A 1 97 ? 16.008 -6.852 4.452 1.00 93.62 97 LYS A O 1
ATOM 733 N N . ARG A 1 98 ? 17.260 -5.012 4.747 1.00 94.25 98 ARG A N 1
ATOM 734 C CA . ARG A 1 98 ? 18.549 -5.724 4.848 1.00 94.25 98 ARG A CA 1
ATOM 735 C C . ARG A 1 98 ? 18.657 -6.562 6.119 1.00 94.25 98 ARG A C 1
ATOM 737 O O . ARG A 1 98 ? 19.311 -7.601 6.090 1.00 94.25 98 ARG A O 1
ATOM 744 N N . ALA A 1 99 ? 17.992 -6.150 7.196 1.00 96.31 99 ALA A N 1
ATOM 745 C CA . ALA A 1 99 ? 17.850 -6.936 8.419 1.00 96.31 99 ALA A CA 1
ATOM 746 C C . ALA A 1 99 ? 16.812 -8.073 8.301 1.00 96.31 99 ALA A C 1
ATOM 748 O O . ALA A 1 99 ? 16.650 -8.854 9.237 1.00 96.31 99 ALA A O 1
ATOM 749 N N . GLY A 1 100 ? 16.124 -8.201 7.158 1.00 94.19 100 GLY A N 1
ATOM 750 C CA . GLY A 1 100 ? 15.115 -9.233 6.915 1.00 94.19 100 GLY A CA 1
ATOM 751 C C . GLY A 1 100 ? 13.748 -8.931 7.534 1.00 94.19 100 GLY A C 1
ATOM 752 O O . GLY A 1 100 ? 12.923 -9.838 7.643 1.00 94.19 100 GLY A O 1
ATOM 753 N N . LEU A 1 101 ? 13.500 -7.683 7.941 1.00 94.88 101 LEU A N 1
ATOM 754 C CA . LEU A 1 101 ? 12.223 -7.256 8.506 1.00 94.88 101 LEU A CA 1
ATOM 755 C C . LEU A 1 101 ? 11.191 -6.966 7.409 1.00 94.88 101 LEU A C 1
ATOM 757 O O . LEU A 1 101 ? 11.511 -6.527 6.297 1.00 94.88 101 LEU A O 1
ATOM 761 N N . ASP A 1 102 ? 9.914 -7.159 7.738 1.00 88.75 102 ASP A N 1
ATOM 762 C CA . ASP A 1 102 ? 8.818 -6.748 6.864 1.00 88.75 102 ASP A CA 1
ATOM 763 C C . ASP A 1 102 ? 8.501 -5.256 7.042 1.00 88.75 102 ASP A C 1
ATOM 765 O O . ASP A 1 102 ? 7.600 -4.871 7.782 1.00 88.75 102 ASP A O 1
ATOM 769 N N . ALA A 1 103 ? 9.298 -4.408 6.387 1.00 92.56 103 ALA A N 1
ATOM 770 C CA . ALA A 1 103 ? 9.123 -2.957 6.407 1.00 92.56 103 ALA A CA 1
ATOM 771 C C . ALA A 1 103 ? 8.257 -2.432 5.248 1.00 92.56 103 ALA A C 1
ATOM 773 O O . ALA A 1 103 ? 8.360 -2.894 4.104 1.00 92.56 103 ALA A O 1
ATOM 774 N N . ILE A 1 104 ? 7.458 -1.404 5.533 1.00 92.62 104 ILE A N 1
ATOM 775 C CA . ILE A 1 104 ? 6.662 -0.655 4.554 1.00 92.62 104 ILE A CA 1
ATOM 776 C C . ILE A 1 104 ? 6.889 0.846 4.735 1.00 92.62 104 ILE A C 1
ATOM 778 O O . ILE A 1 104 ? 7.031 1.321 5.858 1.00 92.62 104 ILE A O 1
ATOM 782 N N . MET A 1 105 ? 6.886 1.589 3.631 1.00 94.44 105 MET A N 1
ATOM 783 C CA . MET A 1 105 ? 6.820 3.050 3.648 1.00 94.44 105 MET A CA 1
ATOM 784 C C . MET A 1 105 ? 5.365 3.482 3.456 1.00 94.44 105 MET A C 1
ATOM 786 O O . MET A 1 105 ? 4.647 2.913 2.631 1.00 94.44 105 MET A O 1
ATOM 790 N N . LEU A 1 106 ? 4.920 4.483 4.216 1.00 93.06 106 LEU A N 1
ATOM 791 C CA . LEU A 1 106 ? 3.578 5.054 4.113 1.00 93.06 106 LEU A CA 1
ATOM 792 C C . LEU A 1 106 ? 3.678 6.552 3.839 1.00 93.06 106 LEU A C 1
ATOM 794 O O . LEU A 1 106 ? 4.492 7.249 4.436 1.00 93.06 106 LEU A O 1
ATOM 798 N N . ALA A 1 107 ? 2.815 7.044 2.955 1.00 92.00 107 ALA A N 1
ATOM 799 C CA . ALA A 1 107 ? 2.735 8.450 2.594 1.00 92.00 107 ALA A CA 1
ATOM 800 C C . ALA A 1 107 ? 1.276 8.897 2.466 1.00 92.00 107 ALA A C 1
ATOM 802 O O . ALA A 1 107 ? 0.394 8.112 2.114 1.00 92.00 107 ALA A O 1
ATOM 803 N N . GLY A 1 108 ? 1.027 10.176 2.756 1.00 88.81 108 GLY A N 1
ATOM 804 C CA . GLY A 1 108 ? -0.323 10.747 2.785 1.00 88.81 108 GLY A CA 1
ATOM 805 C C . GLY A 1 108 ? -0.943 11.014 1.409 1.00 88.81 108 GLY A C 1
ATOM 806 O O . GLY A 1 108 ? -2.151 11.227 1.324 1.00 88.81 108 GLY A O 1
ATOM 807 N N . THR A 1 109 ? -0.153 11.005 0.331 1.00 91.19 109 THR A N 1
ATOM 808 C CA . THR A 1 109 ? -0.621 11.300 -1.032 1.00 91.19 109 THR A CA 1
ATOM 809 C C . THR A 1 109 ? -0.096 10.283 -2.040 1.00 91.19 109 THR A C 1
ATOM 811 O O . THR A 1 109 ? 0.933 9.644 -1.820 1.00 91.19 109 THR A O 1
ATOM 814 N N . ARG A 1 110 ? -0.802 10.125 -3.168 1.00 91.19 110 ARG A N 1
ATOM 815 C CA . ARG A 1 110 ? -0.396 9.189 -4.231 1.00 91.19 110 ARG A CA 1
ATOM 816 C C . ARG A 1 110 ? 0.886 9.640 -4.918 1.00 91.19 110 ARG A C 1
ATOM 818 O O . ARG A 1 110 ? 1.711 8.808 -5.268 1.00 91.19 110 ARG A O 1
ATOM 825 N N . GLU A 1 111 ? 1.057 10.947 -5.063 1.00 91.75 111 GLU A N 1
ATOM 826 C CA . GLU A 1 111 ? 2.236 11.565 -5.659 1.00 91.75 111 GLU A CA 1
ATOM 827 C C . GLU A 1 111 ? 3.484 11.235 -4.834 1.00 91.75 111 GLU A C 1
ATOM 829 O O . GLU A 1 111 ? 4.500 10.830 -5.392 1.00 91.75 111 GLU A O 1
ATOM 834 N N . LEU A 1 112 ? 3.393 11.325 -3.501 1.00 92.06 112 LEU A N 1
ATOM 835 C CA . LEU A 1 112 ? 4.511 10.983 -2.624 1.00 92.06 112 LEU A CA 1
ATOM 836 C C . LEU A 1 112 ? 4.773 9.470 -2.599 1.00 92.06 112 LEU A C 1
ATOM 838 O O . LEU A 1 112 ? 5.929 9.063 -2.595 1.00 92.06 112 LEU A O 1
ATOM 842 N N . VAL A 1 113 ? 3.731 8.630 -2.658 1.00 94.19 113 VAL A N 1
ATOM 843 C CA . VAL A 1 113 ? 3.902 7.172 -2.826 1.00 94.19 113 VAL A CA 1
ATOM 844 C C . VAL A 1 113 ? 4.667 6.850 -4.115 1.00 94.19 113 VAL A C 1
ATOM 846 O O . VAL A 1 113 ? 5.588 6.039 -4.080 1.00 94.19 113 VAL A O 1
ATOM 849 N N . ALA A 1 114 ? 4.329 7.496 -5.235 1.00 94.56 114 ALA A N 1
ATOM 850 C CA . ALA A 1 114 ? 5.010 7.276 -6.510 1.00 94.56 114 ALA A CA 1
ATOM 851 C C . ALA A 1 114 ? 6.505 7.634 -6.434 1.00 94.56 114 ALA A C 1
ATOM 853 O O . ALA A 1 114 ? 7.336 6.854 -6.899 1.00 94.56 114 ALA A O 1
ATOM 854 N N . VAL A 1 115 ? 6.839 8.764 -5.796 1.00 93.06 115 VAL A N 1
ATOM 855 C CA . VAL A 1 115 ? 8.229 9.197 -5.559 1.00 93.06 115 VAL A CA 1
ATOM 856 C C . VAL A 1 115 ? 8.975 8.208 -4.660 1.00 93.06 115 VAL A C 1
ATOM 858 O O . VAL A 1 115 ? 10.081 7.792 -4.995 1.00 93.06 115 VAL A O 1
ATOM 861 N N . LEU A 1 116 ? 8.373 7.785 -3.546 1.00 94.88 116 LEU A N 1
ATOM 862 C CA . LEU A 1 116 ? 9.009 6.843 -2.619 1.00 94.88 116 LEU A CA 1
ATOM 863 C C . LEU A 1 116 ? 9.245 5.473 -3.260 1.00 94.88 116 LEU A C 1
ATOM 865 O O . LEU A 1 116 ? 10.291 4.874 -3.039 1.00 94.88 116 LEU A O 1
ATOM 869 N N . ASN A 1 117 ? 8.326 4.981 -4.093 1.00 95.94 117 ASN A N 1
ATOM 870 C CA . ASN A 1 117 ? 8.497 3.692 -4.769 1.00 95.94 117 ASN A CA 1
ATOM 871 C C . ASN A 1 117 ? 9.591 3.727 -5.848 1.00 95.94 117 ASN A C 1
ATOM 873 O O . ASN A 1 117 ? 10.187 2.693 -6.160 1.00 95.94 117 ASN A O 1
ATOM 877 N N . GLN A 1 118 ? 9.905 4.904 -6.396 1.00 95.12 118 GLN A N 1
ATOM 878 C CA . GLN A 1 118 ? 10.994 5.063 -7.357 1.00 95.12 118 GLN A CA 1
ATOM 879 C C . GLN A 1 118 ? 12.368 4.779 -6.724 1.00 95.12 118 GLN A C 1
ATOM 881 O O . GLN A 1 118 ? 13.221 4.175 -7.375 1.00 95.12 118 GLN A O 1
ATOM 886 N N . GLN A 1 119 ? 12.580 5.135 -5.454 1.00 94.31 119 GLN A N 1
ATOM 887 C CA . GLN A 1 119 ? 13.885 5.006 -4.791 1.00 94.31 119 GLN A CA 1
ATOM 888 C C . GLN A 1 119 ? 14.355 3.536 -4.654 1.00 94.31 119 GLN A C 1
ATOM 890 O O . GLN A 1 119 ? 15.472 3.232 -5.091 1.00 94.31 119 GLN A O 1
ATOM 895 N N . PRO A 1 120 ? 13.533 2.568 -4.173 1.00 93.94 120 PRO A N 1
ATOM 896 C CA . PRO A 1 120 ? 13.893 1.148 -4.193 1.00 93.94 120 PRO A CA 1
ATOM 897 C C . PRO A 1 120 ? 14.220 0.615 -5.587 1.00 93.94 120 PRO A C 1
ATOM 899 O O . PRO A 1 120 ? 15.154 -0.176 -5.744 1.00 93.94 120 PRO A O 1
ATOM 902 N N . ARG A 1 121 ? 13.482 1.057 -6.616 1.00 95.12 121 ARG A N 1
ATOM 903 C CA . ARG A 1 121 ? 13.762 0.684 -8.008 1.00 95.12 121 ARG A CA 1
ATOM 904 C C . ARG A 1 121 ? 15.138 1.183 -8.430 1.00 95.12 121 ARG A C 1
ATOM 906 O O . ARG A 1 121 ? 15.932 0.400 -8.948 1.00 95.12 121 ARG A O 1
ATOM 913 N N . GLU A 1 122 ? 15.420 2.468 -8.244 1.00 95.00 122 GLU A N 1
ATOM 914 C CA . GLU A 1 122 ? 16.696 3.074 -8.635 1.00 95.00 122 GLU A CA 1
ATOM 915 C C . GLU A 1 122 ? 17.876 2.378 -7.960 1.00 95.00 122 GLU A C 1
ATOM 917 O O . GLU A 1 122 ? 18.857 2.029 -8.623 1.00 95.00 122 GLU A O 1
ATOM 922 N N . GLN A 1 123 ? 17.741 2.079 -6.668 1.00 94.19 123 GLN A N 1
ATOM 923 C CA . GLN A 1 123 ? 18.743 1.329 -5.929 1.00 94.19 123 GLN A CA 1
ATOM 924 C C . GLN A 1 123 ? 18.928 -0.092 -6.471 1.00 94.19 123 GLN A C 1
ATOM 926 O O . GLN A 1 123 ? 20.065 -0.533 -6.640 1.00 94.19 123 GLN A O 1
ATOM 931 N N . ARG A 1 124 ? 17.838 -0.813 -6.763 1.00 94.44 124 ARG A N 1
ATOM 932 C CA . ARG A 1 124 ? 17.895 -2.165 -7.342 1.00 94.44 124 ARG A CA 1
ATOM 933 C C . ARG A 1 124 ? 18.600 -2.165 -8.696 1.00 94.44 124 ARG A C 1
ATOM 935 O O . ARG A 1 124 ? 19.351 -3.091 -8.996 1.00 94.44 124 ARG A O 1
ATOM 942 N N . LEU A 1 125 ? 18.361 -1.140 -9.512 1.00 95.88 125 LEU A N 1
ATOM 943 C CA . LEU A 1 125 ? 19.012 -0.993 -10.808 1.00 95.88 125 LEU A CA 1
ATOM 944 C C . LEU A 1 125 ? 20.486 -0.606 -10.670 1.00 95.88 125 LEU A C 1
ATOM 946 O O . LEU A 1 125 ? 21.283 -1.044 -11.496 1.00 95.88 125 LEU A O 1
ATOM 950 N N . ALA A 1 126 ? 20.865 0.183 -9.661 1.00 94.25 126 ALA A N 1
ATOM 951 C CA . ALA A 1 126 ? 22.249 0.591 -9.399 1.00 94.25 126 ALA A CA 1
ATOM 952 C C . ALA A 1 126 ? 22.974 1.131 -10.655 1.00 94.25 126 ALA A C 1
ATOM 954 O O . ALA A 1 126 ? 24.126 0.799 -10.932 1.00 94.25 126 ALA A O 1
ATOM 955 N N . GLY A 1 127 ? 22.267 1.924 -11.470 1.00 91.62 127 GLY A N 1
ATOM 956 C CA . GLY A 1 127 ? 22.774 2.482 -12.733 1.00 91.62 127 GLY A CA 1
ATOM 957 C C . GLY A 1 127 ? 22.733 1.531 -13.938 1.00 91.62 127 GLY A C 1
ATOM 958 O O . GLY A 1 127 ? 23.013 1.957 -15.062 1.00 91.62 127 GLY A O 1
ATOM 959 N N . SER A 1 128 ? 22.353 0.265 -13.749 1.00 93.50 128 SER A N 1
ATOM 960 C CA . SER A 1 128 ? 22.068 -0.652 -14.854 1.00 93.50 128 SER A CA 1
ATOM 961 C C . SER A 1 128 ? 20.781 -0.256 -15.581 1.00 93.50 128 SER A C 1
ATOM 963 O O . SER A 1 128 ? 19.857 0.321 -15.007 1.00 93.50 128 SER A O 1
ATOM 965 N N . ARG A 1 129 ? 20.724 -0.559 -16.881 1.00 92.44 129 ARG A N 1
ATOM 966 C CA . ARG A 1 129 ? 19.538 -0.316 -17.705 1.00 92.44 129 ARG A CA 1
ATOM 967 C C . ARG A 1 129 ? 18.824 -1.638 -17.965 1.00 92.44 129 ARG A C 1
ATOM 969 O O . ARG A 1 129 ? 19.446 -2.535 -18.545 1.00 92.44 129 ARG A O 1
ATOM 976 N N . PRO A 1 130 ? 17.545 -1.775 -17.582 1.00 93.81 130 PRO A N 1
ATOM 977 C CA . PRO A 1 130 ? 16.753 -2.935 -17.956 1.00 93.81 130 PRO A CA 1
ATOM 978 C C . PRO A 1 130 ? 16.684 -3.099 -19.472 1.00 93.81 130 PRO A C 1
ATOM 980 O O . PRO A 1 130 ? 16.691 -2.123 -20.221 1.00 93.81 130 PRO A O 1
ATOM 983 N N . ARG A 1 131 ? 16.561 -4.348 -19.931 1.00 91.94 131 ARG A N 1
ATOM 984 C CA . ARG A 1 131 ? 16.366 -4.645 -21.357 1.00 91.94 131 ARG A CA 1
ATOM 985 C C . ARG A 1 131 ? 15.037 -4.093 -21.880 1.00 91.94 131 ARG A C 1
ATOM 987 O O . ARG A 1 131 ? 14.996 -3.590 -22.995 1.00 91.94 131 ARG A O 1
ATOM 994 N N . HIS A 1 132 ? 13.983 -4.234 -21.079 1.00 95.56 132 HIS A N 1
ATOM 995 C CA . HIS A 1 132 ? 12.623 -3.788 -21.374 1.00 95.56 132 HIS A CA 1
ATOM 996 C C . HIS A 1 132 ? 12.014 -3.154 -20.130 1.00 95.56 132 HIS A C 1
ATOM 998 O O . HIS A 1 132 ? 12.291 -3.592 -19.009 1.00 95.56 132 HIS A O 1
ATOM 1004 N N . GLU A 1 133 ? 11.169 -2.151 -20.347 1.00 97.00 133 GLU A N 1
ATOM 1005 C CA . GLU A 1 133 ? 10.433 -1.452 -19.299 1.00 97.00 133 GLU A CA 1
ATOM 1006 C C . GLU A 1 133 ? 9.004 -1.153 -19.756 1.00 97.00 133 GLU A C 1
ATOM 1008 O O . GLU A 1 133 ? 8.774 -0.881 -20.935 1.00 97.00 133 GLU A O 1
ATOM 1013 N N . ALA A 1 134 ? 8.062 -1.156 -18.815 1.00 98.12 134 ALA A N 1
ATOM 1014 C CA . ALA A 1 134 ? 6.683 -0.735 -19.036 1.00 98.12 134 ALA A CA 1
ATOM 1015 C C . ALA A 1 134 ? 6.381 0.541 -18.246 1.00 98.12 134 ALA A C 1
ATOM 1017 O O . ALA A 1 134 ? 6.834 0.694 -17.111 1.00 98.12 134 ALA A O 1
ATOM 1018 N N . THR A 1 135 ? 5.598 1.443 -18.837 1.00 98.25 135 THR A N 1
ATOM 1019 C CA . THR A 1 135 ? 5.082 2.636 -18.153 1.00 98.25 135 THR A CA 1
ATOM 1020 C C . THR A 1 135 ? 3.828 2.283 -17.361 1.00 98.25 135 THR A C 1
ATOM 1022 O O . THR A 1 135 ? 2.882 1.710 -17.910 1.00 98.25 135 THR A O 1
ATOM 1025 N N . LEU A 1 136 ? 3.840 2.648 -16.083 1.00 98.50 136 LEU A N 1
ATOM 1026 C CA . LEU A 1 136 ? 2.780 2.421 -15.108 1.00 98.50 136 LEU A CA 1
ATOM 1027 C C . LEU A 1 136 ? 1.859 3.647 -14.975 1.00 98.50 136 LEU A C 1
ATOM 1029 O O . LEU A 1 136 ? 2.146 4.724 -15.499 1.00 98.50 136 LEU A O 1
ATOM 1033 N N . ALA A 1 137 ? 0.746 3.477 -14.264 1.00 97.81 137 ALA A N 1
ATOM 1034 C CA . ALA A 1 137 ? -0.294 4.491 -14.085 1.00 97.81 137 ALA A CA 1
ATOM 1035 C C . ALA A 1 137 ? 0.118 5.669 -13.191 1.00 97.81 137 ALA A C 1
ATOM 1037 O O . ALA A 1 137 ? -0.403 6.771 -13.345 1.00 97.81 137 ALA A O 1
ATOM 1038 N N . ASP A 1 138 ? 1.057 5.445 -12.276 1.00 96.38 138 ASP A N 1
ATOM 1039 C CA . ASP A 1 138 ? 1.674 6.460 -11.413 1.00 96.38 138 ASP A CA 1
ATOM 1040 C C . ASP A 1 138 ? 2.811 7.229 -12.115 1.00 96.38 138 ASP A C 1
ATOM 1042 O O . ASP A 1 138 ? 3.463 8.068 -11.501 1.00 96.38 138 ASP A O 1
ATOM 1046 N N . GLY A 1 139 ? 3.064 6.951 -13.400 1.00 96.88 139 GLY A N 1
ATOM 1047 C CA . GLY A 1 139 ? 4.154 7.546 -14.175 1.00 96.88 139 GLY A CA 1
ATOM 1048 C C . GLY A 1 139 ? 5.510 6.862 -13.977 1.00 96.88 139 GLY A C 1
ATOM 1049 O O . GLY A 1 139 ? 6.450 7.164 -14.719 1.00 96.88 139 GLY A O 1
ATOM 1050 N N . ASN A 1 140 ? 5.612 5.907 -13.048 1.00 97.81 140 ASN A N 1
ATOM 1051 C CA . ASN A 1 140 ? 6.820 5.117 -12.856 1.00 97.81 140 ASN A CA 1
ATOM 1052 C C . ASN A 1 140 ? 7.027 4.109 -13.993 1.00 97.81 140 ASN A C 1
ATOM 1054 O O . ASN A 1 140 ? 6.167 3.856 -14.845 1.00 97.81 140 ASN A O 1
ATOM 1058 N N . ARG A 1 141 ? 8.217 3.507 -13.995 1.00 97.81 141 ARG A N 1
ATOM 1059 C CA . ARG A 1 141 ? 8.558 2.383 -14.867 1.00 97.81 141 ARG A CA 1
ATOM 1060 C C . ARG A 1 141 ? 8.619 1.099 -14.054 1.00 97.81 141 ARG A C 1
ATOM 1062 O O . ARG A 1 141 ? 9.051 1.119 -12.905 1.00 97.81 141 ARG A O 1
ATOM 1069 N N . ALA A 1 142 ? 8.229 -0.009 -14.675 1.00 98.00 142 ALA A N 1
ATOM 1070 C CA . ALA A 1 142 ? 8.444 -1.366 -14.182 1.00 98.00 142 ALA A CA 1
ATOM 1071 C C . ALA A 1 142 ? 9.365 -2.135 -15.130 1.00 98.00 142 ALA A C 1
ATOM 1073 O O . ALA A 1 142 ? 9.334 -1.950 -16.344 1.00 98.00 142 ALA A O 1
ATOM 1074 N N . SER A 1 143 ? 10.168 -3.029 -14.571 1.00 98.19 143 SER A N 1
ATOM 1075 C CA . SER A 1 143 ? 11.048 -3.968 -15.260 1.00 98.19 143 SER A CA 1
ATOM 1076 C C . SER A 1 143 ? 11.066 -5.297 -14.505 1.00 98.19 143 SER A C 1
ATOM 1078 O O . SER A 1 143 ? 10.494 -5.417 -13.425 1.00 98.19 143 SER A O 1
ATOM 1080 N N . VAL A 1 144 ? 11.736 -6.305 -15.060 1.00 97.94 144 VAL A N 1
ATOM 1081 C CA . VAL A 1 144 ? 11.905 -7.589 -14.367 1.00 97.94 144 VAL A CA 1
ATOM 1082 C C . VAL A 1 144 ? 12.576 -7.379 -13.004 1.00 97.94 144 VAL A C 1
ATOM 1084 O O . VAL A 1 144 ? 13.589 -6.677 -12.903 1.00 97.94 144 VAL A O 1
ATOM 1087 N N . GLY A 1 145 ? 12.004 -7.998 -11.971 1.00 96.19 145 GLY A N 1
ATOM 1088 C CA . GLY A 1 145 ? 12.447 -7.912 -10.579 1.00 96.19 145 GLY A CA 1
ATOM 1089 C C . GLY A 1 145 ? 11.842 -6.764 -9.766 1.00 96.19 145 GLY A C 1
ATOM 1090 O O . GLY A 1 145 ? 12.188 -6.637 -8.596 1.00 96.19 145 GLY A O 1
ATOM 1091 N N . ASP A 1 146 ? 10.977 -5.930 -10.348 1.00 97.62 146 ASP A N 1
ATOM 1092 C CA . ASP A 1 146 ? 10.180 -4.971 -9.572 1.00 97.62 146 ASP A CA 1
ATOM 1093 C C . ASP A 1 146 ? 8.907 -5.607 -9.028 1.00 97.62 146 ASP A C 1
ATOM 1095 O O . ASP A 1 146 ? 8.389 -6.571 -9.592 1.00 97.62 146 ASP A O 1
ATOM 1099 N N . THR A 1 147 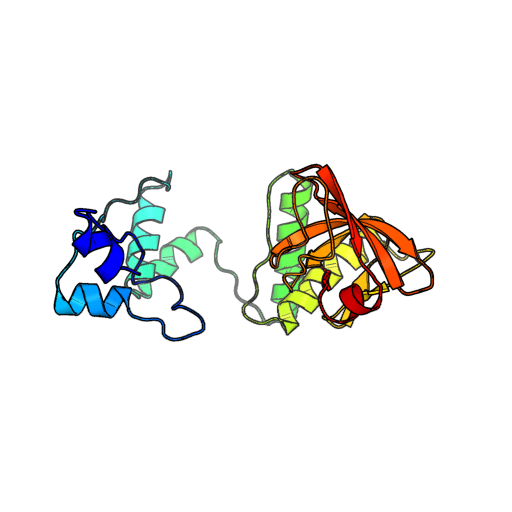? 8.356 -4.998 -7.983 1.00 97.12 147 THR A N 1
ATOM 1100 C CA . THR A 1 147 ? 6.992 -5.263 -7.545 1.00 97.12 147 THR A CA 1
ATOM 1101 C C . THR A 1 147 ? 6.048 -4.199 -8.116 1.00 97.12 147 THR A C 1
ATOM 1103 O O . THR A 1 147 ? 6.330 -3.005 -8.065 1.00 97.12 147 THR A O 1
ATOM 1106 N N . VAL A 1 148 ? 4.892 -4.627 -8.622 1.00 98.31 148 VAL A N 1
ATOM 1107 C CA . VAL A 1 148 ? 3.766 -3.764 -8.991 1.00 98.31 148 VAL A CA 1
ATOM 1108 C C . VAL A 1 148 ? 2.517 -4.095 -8.174 1.00 98.31 148 VAL A C 1
ATOM 1110 O O . VAL A 1 148 ? 2.296 -5.235 -7.755 1.00 98.31 148 VAL A O 1
ATOM 1113 N N . VAL A 1 149 ? 1.657 -3.099 -7.976 1.00 97.94 149 VAL A N 1
ATOM 1114 C CA . VAL A 1 149 ? 0.353 -3.241 -7.316 1.00 97.94 149 VAL A CA 1
ATOM 1115 C C . VAL A 1 149 ? -0.754 -2.896 -8.300 1.00 97.94 149 VAL A C 1
ATOM 1117 O O . VAL A 1 149 ? -0.726 -1.859 -8.962 1.00 97.94 149 VAL A O 1
ATOM 1120 N N . THR A 1 150 ? -1.768 -3.753 -8.393 1.00 98.12 150 THR A N 1
ATOM 1121 C CA . THR A 1 150 ? -2.916 -3.508 -9.270 1.00 98.12 150 THR A CA 1
ATOM 1122 C C . THR A 1 150 ? -3.978 -2.661 -8.577 1.00 98.12 150 THR A C 1
ATOM 1124 O O . THR A 1 150 ? -4.332 -2.912 -7.431 1.00 98.12 150 THR A O 1
ATOM 1127 N N . ARG A 1 151 ? -4.530 -1.665 -9.275 1.00 97.06 151 ARG A N 1
ATOM 1128 C CA . ARG A 1 151 ? -5.464 -0.660 -8.728 1.00 97.06 151 ARG A CA 1
ATOM 1129 C C . ARG A 1 151 ? -6.909 -0.810 -9.187 1.00 97.06 151 ARG A C 1
ATOM 1131 O O . ARG A 1 151 ? -7.783 -0.040 -8.788 1.00 97.06 151 ARG A O 1
ATOM 1138 N N . ARG A 1 152 ? -7.192 -1.817 -10.012 1.00 97.44 152 ARG A N 1
ATOM 1139 C CA . ARG A 1 152 ? -8.534 -2.097 -10.521 1.00 97.44 152 ARG A CA 1
ATOM 1140 C C . ARG A 1 152 ? -8.874 -3.574 -10.379 1.00 97.44 152 ARG A C 1
ATOM 1142 O O . ARG A 1 152 ? -8.026 -4.448 -10.419 1.00 97.44 152 ARG A O 1
ATOM 1149 N N . ASN A 1 153 ? -10.154 -3.852 -10.192 1.00 97.44 153 ASN A N 1
ATOM 1150 C CA . ASN A 1 153 ? -10.679 -5.204 -10.286 1.00 97.44 153 ASN A CA 1
ATOM 1151 C C . ASN A 1 153 ? -10.927 -5.551 -11.763 1.00 97.44 153 ASN A C 1
ATOM 1153 O O . ASN A 1 153 ? -11.708 -4.849 -12.409 1.00 97.44 153 ASN A O 1
ATOM 1157 N N . ASP A 1 154 ? -10.359 -6.644 -12.277 1.00 96.62 154 ASP A N 1
ATOM 1158 C CA . ASP A 1 154 ? -10.722 -7.180 -13.597 1.00 96.62 154 ASP A CA 1
ATOM 1159 C C . ASP A 1 154 ? -10.884 -8.705 -13.568 1.00 96.62 154 ASP A C 1
ATOM 1161 O O . ASP A 1 154 ? -9.930 -9.477 -13.489 1.00 96.62 154 ASP A O 1
ATOM 1165 N N . ARG A 1 155 ? -12.141 -9.154 -13.666 1.00 96.12 155 ARG A N 1
ATOM 1166 C CA . ARG A 1 155 ? -12.505 -10.578 -13.617 1.00 96.12 155 ARG A CA 1
ATOM 1167 C C . ARG A 1 155 ? -12.089 -11.354 -14.867 1.00 96.12 155 ARG A C 1
ATOM 1169 O O . ARG A 1 155 ? -12.097 -12.586 -14.827 1.00 96.12 155 ARG A O 1
ATOM 1176 N N . ARG A 1 156 ? -11.774 -10.657 -15.963 1.00 95.94 156 ARG A N 1
ATOM 1177 C CA . ARG A 1 156 ? -11.304 -11.258 -17.218 1.00 95.94 156 ARG A CA 1
ATOM 1178 C C . ARG A 1 156 ? -9.830 -11.648 -17.123 1.00 95.94 156 ARG A C 1
ATOM 1180 O O . ARG A 1 156 ? -9.428 -12.621 -17.750 1.00 95.94 156 ARG A O 1
ATOM 1187 N N . LEU A 1 157 ? -9.056 -10.952 -16.288 1.00 96.25 157 LEU A N 1
ATOM 1188 C CA . LEU A 1 157 ? -7.663 -11.281 -15.989 1.00 96.25 157 LEU A CA 1
ATOM 1189 C C . LEU A 1 157 ? -7.610 -12.402 -14.946 1.00 96.25 157 LEU A C 1
ATOM 1191 O O . LEU A 1 157 ? -7.556 -12.168 -13.737 1.00 96.25 157 LEU A O 1
ATOM 1195 N N . ARG A 1 158 ? -7.707 -13.645 -15.420 1.00 96.38 158 ARG A N 1
ATOM 1196 C CA . ARG A 1 158 ? -7.684 -14.850 -14.581 1.00 96.38 158 ARG A CA 1
ATOM 1197 C C . ARG A 1 158 ? -6.271 -15.114 -14.062 1.00 96.38 158 ARG A C 1
ATOM 1199 O O . ARG A 1 158 ? -5.322 -15.131 -14.834 1.00 96.38 158 ARG A O 1
ATOM 1206 N N . ALA A 1 159 ? -6.163 -15.384 -12.764 1.00 93.12 159 ALA A N 1
ATOM 1207 C CA . ALA A 1 159 ? -4.905 -15.682 -12.083 1.00 93.12 159 ALA A CA 1
ATOM 1208 C C . ALA A 1 159 ? -5.095 -16.940 -11.221 1.00 93.12 159 ALA A C 1
ATOM 1210 O O . ALA A 1 159 ? -5.568 -16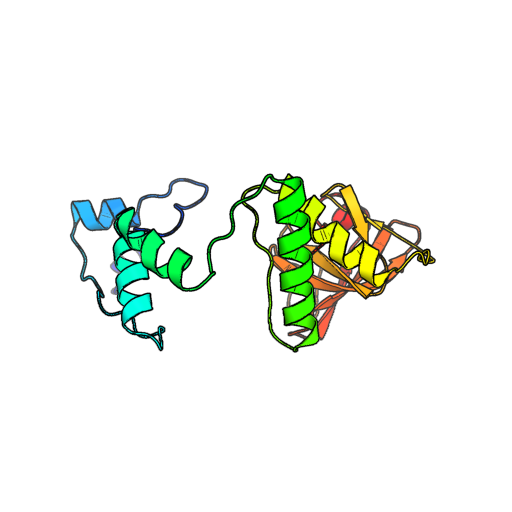.870 -10.081 1.00 93.12 159 ALA A O 1
ATOM 1211 N N . GLY A 1 160 ? -4.815 -18.112 -11.798 1.00 89.56 160 GLY A N 1
ATOM 1212 C CA . GLY A 1 160 ? -5.111 -19.411 -11.183 1.00 89.56 160 GLY A CA 1
ATOM 1213 C C . GLY A 1 160 ? -6.607 -19.601 -10.883 1.00 89.56 160 GLY A C 1
ATOM 1214 O O . GLY A 1 160 ? -7.463 -19.465 -11.762 1.00 89.56 160 GLY A O 1
ATOM 1215 N N . ASN A 1 161 ? -6.939 -19.893 -9.621 1.00 90.12 161 ASN A N 1
ATOM 1216 C CA . ASN A 1 161 ? -8.328 -20.041 -9.162 1.00 90.12 161 ASN A CA 1
ATOM 1217 C C . ASN A 1 161 ? -9.070 -18.697 -8.987 1.00 90.12 161 ASN A C 1
ATOM 1219 O O . ASN A 1 161 ? -10.290 -18.687 -8.806 1.00 90.12 161 ASN A O 1
ATOM 1223 N N . GLY A 1 162 ? -8.358 -17.572 -9.074 1.00 92.44 162 GLY A N 1
ATOM 1224 C CA . GLY A 1 162 ? -8.890 -16.228 -8.890 1.00 92.44 162 GLY A CA 1
ATOM 1225 C C . GLY A 1 162 ? -8.807 -15.356 -10.142 1.00 92.44 162 GLY A C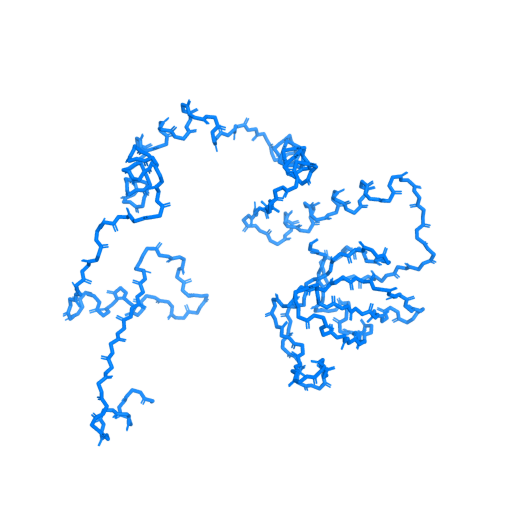 1
ATOM 1226 O O . GLY A 1 162 ? -8.736 -15.826 -11.278 1.00 92.44 162 GLY A O 1
ATOM 1227 N N . TRP A 1 163 ? -8.849 -14.052 -9.906 1.00 96.25 163 TRP A N 1
ATOM 1228 C CA . TRP A 1 163 ? -8.725 -12.993 -10.904 1.00 96.25 163 TRP A CA 1
ATOM 1229 C C . TRP A 1 163 ? -8.071 -11.768 -10.250 1.00 96.25 163 TRP A C 1
ATOM 1231 O O . TRP A 1 163 ? -8.022 -11.705 -9.019 1.00 96.25 163 TRP A O 1
ATOM 1241 N N . VAL A 1 164 ? -7.553 -10.844 -11.059 1.00 97.06 164 VAL A N 1
ATOM 1242 C CA . VAL A 1 164 ? -6.792 -9.666 -10.604 1.00 97.06 164 VAL A CA 1
ATOM 1243 C C . VAL A 1 164 ? -7.666 -8.697 -9.810 1.00 97.06 164 VAL A C 1
ATOM 1245 O O . VAL A 1 164 ? -8.639 -8.152 -10.339 1.00 97.06 164 VAL A O 1
ATOM 1248 N N . LYS A 1 165 ? -7.303 -8.443 -8.552 1.00 96.75 165 LYS A N 1
ATOM 1249 C CA . LYS A 1 165 ? -8.014 -7.518 -7.665 1.00 96.75 165 LYS A CA 1
ATOM 1250 C C . LYS A 1 165 ? -7.246 -6.216 -7.459 1.00 96.75 165 LYS A C 1
ATOM 1252 O O . LYS A 1 165 ? -6.021 -6.163 -7.538 1.00 96.75 165 LYS A O 1
ATOM 1257 N N . ASN A 1 166 ? -7.981 -5.169 -7.106 1.00 97.19 166 ASN A N 1
ATOM 1258 C CA . ASN A 1 166 ? -7.398 -3.970 -6.526 1.00 97.19 166 ASN A CA 1
ATOM 1259 C C . ASN A 1 166 ? -6.676 -4.335 -5.215 1.00 97.19 166 ASN A C 1
ATOM 1261 O O . ASN A 1 166 ? -7.271 -4.972 -4.345 1.00 97.19 166 ASN A O 1
ATOM 1265 N N . GLY A 1 167 ? -5.413 -3.932 -5.097 1.00 95.12 167 GLY A N 1
ATOM 1266 C CA . GLY A 1 167 ? -4.528 -4.219 -3.973 1.00 95.12 167 GLY A CA 1
ATOM 1267 C C . GLY A 1 167 ? -3.722 -5.515 -4.093 1.00 95.12 167 GLY A C 1
ATOM 1268 O O . GLY A 1 167 ? -2.911 -5.773 -3.209 1.00 95.12 167 GLY A O 1
ATOM 1269 N N . ASP A 1 168 ? -3.896 -6.330 -5.145 1.00 96.56 168 ASP A N 1
ATOM 1270 C CA . ASP A 1 168 ? -2.995 -7.473 -5.352 1.00 96.56 168 ASP A CA 1
ATOM 1271 C C . ASP A 1 168 ? -1.570 -6.955 -5.659 1.00 96.56 168 ASP A C 1
ATOM 1273 O O . ASP A 1 168 ? -1.378 -6.085 -6.514 1.00 96.56 168 ASP A O 1
ATOM 1277 N N . ARG A 1 169 ? -0.579 -7.518 -4.954 1.00 96.62 169 ARG A N 1
ATOM 1278 C CA . ARG A 1 169 ? 0.862 -7.293 -5.147 1.00 96.62 169 ARG A CA 1
ATOM 1279 C C . ARG A 1 169 ? 1.438 -8.370 -6.067 1.00 96.62 169 ARG A C 1
ATOM 1281 O O . ARG A 1 169 ? 1.110 -9.550 -5.896 1.00 96.62 169 ARG A O 1
ATOM 1288 N N . TRP A 1 170 ? 2.296 -7.979 -7.002 1.00 98.00 170 TRP A N 1
ATOM 1289 C CA . TRP A 1 170 ? 2.884 -8.879 -7.988 1.00 98.00 170 TRP A CA 1
ATOM 1290 C C . TRP A 1 170 ? 4.351 -8.558 -8.240 1.00 98.00 170 TRP A C 1
ATOM 1292 O O . TRP A 1 170 ? 4.688 -7.395 -8.424 1.00 98.00 170 TRP A O 1
ATOM 1302 N N . ASP A 1 171 ? 5.191 -9.578 -8.326 1.00 98.31 171 ASP A N 1
ATOM 1303 C CA . ASP A 1 171 ? 6.570 -9.455 -8.779 1.00 98.31 171 ASP A CA 1
ATOM 1304 C C . ASP A 1 171 ? 6.630 -9.679 -10.292 1.00 98.31 171 ASP A C 1
ATOM 1306 O O . ASP A 1 171 ? 5.968 -10.569 -10.840 1.00 98.31 171 ASP A O 1
ATOM 1310 N N . VAL A 1 172 ? 7.387 -8.826 -10.977 1.00 98.50 172 VAL A N 1
ATOM 1311 C CA . VAL A 1 172 ? 7.497 -8.815 -12.435 1.00 98.50 172 VAL A CA 1
ATOM 1312 C C . VAL A 1 172 ? 8.534 -9.836 -12.889 1.00 98.50 172 VAL A C 1
ATOM 1314 O O . VAL A 1 172 ? 9.734 -9.664 -12.671 1.00 98.50 172 VAL A O 1
ATOM 1317 N N . ASP A 1 173 ? 8.066 -10.864 -13.593 1.00 98.19 173 ASP A N 1
ATOM 1318 C CA . ASP A 1 173 ? 8.891 -11.922 -14.181 1.00 98.19 173 ASP A CA 1
ATOM 1319 C C . ASP A 1 173 ? 9.331 -11.579 -15.611 1.00 98.19 173 ASP A C 1
ATOM 1321 O O . ASP A 1 173 ? 10.408 -11.981 -16.056 1.00 98.19 173 ASP A O 1
ATOM 1325 N N . GLY A 1 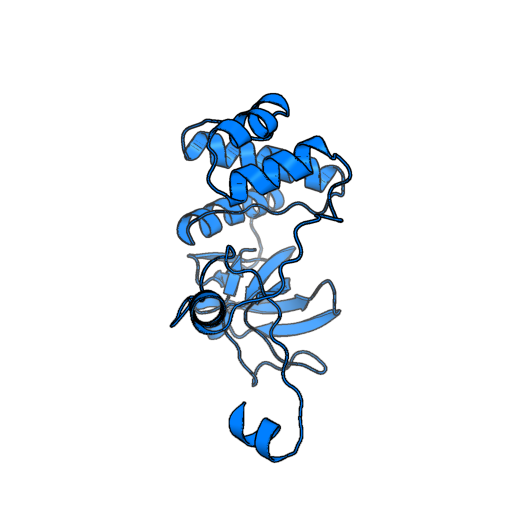174 ? 8.500 -10.833 -16.345 1.00 98.25 174 GLY A N 1
ATOM 1326 C CA . GLY A 1 174 ? 8.721 -10.515 -17.752 1.00 98.25 174 GLY A CA 1
ATOM 1327 C C . GLY A 1 174 ? 8.087 -9.193 -18.166 1.00 98.25 174 GLY A C 1
ATOM 1328 O O . GLY A 1 174 ? 7.022 -8.820 -17.679 1.00 98.25 174 GLY A O 1
ATOM 1329 N N . VAL A 1 175 ? 8.746 -8.498 -19.095 1.00 98.50 175 VAL A N 1
ATOM 1330 C CA . VAL A 1 175 ? 8.225 -7.285 -19.739 1.00 98.50 175 VAL A CA 1
ATOM 1331 C C . VAL A 1 175 ? 8.276 -7.459 -21.247 1.00 98.50 175 VAL A C 1
ATOM 1333 O O . VAL A 1 175 ? 9.332 -7.785 -21.803 1.00 98.50 175 VAL A O 1
ATOM 1336 N N . HIS A 1 176 ? 7.140 -7.224 -21.897 1.00 97.81 176 HIS A N 1
ATOM 1337 C CA . HIS A 1 176 ? 6.974 -7.372 -23.340 1.00 97.81 176 HIS A CA 1
ATOM 1338 C C . HIS A 1 176 ? 7.057 -6.024 -24.072 1.00 97.81 176 HIS A C 1
ATOM 1340 O O . HIS A 1 176 ? 6.811 -4.977 -23.471 1.00 97.81 176 HIS A O 1
ATOM 1346 N N . PRO A 1 177 ? 7.364 -6.018 -25.386 1.00 95.50 177 PRO A N 1
ATOM 1347 C CA . PRO A 1 177 ? 7.477 -4.782 -26.170 1.00 95.50 177 PRO A CA 1
ATOM 1348 C C . PRO A 1 177 ? 6.198 -3.935 -26.245 1.00 95.50 177 PRO A C 1
ATOM 1350 O O . PRO A 1 177 ? 6.279 -2.740 -26.509 1.00 95.50 177 PRO A O 1
ATOM 1353 N N . ASP A 1 178 ? 5.025 -4.537 -26.033 1.00 95.81 178 ASP A N 1
ATOM 1354 C CA . ASP A 1 178 ? 3.728 -3.846 -26.002 1.00 95.81 178 ASP A CA 1
ATOM 1355 C C . ASP A 1 178 ? 3.391 -3.251 -24.618 1.00 95.81 178 ASP A C 1
ATOM 1357 O O . ASP A 1 178 ? 2.292 -2.733 -24.412 1.00 95.81 178 ASP A O 1
ATOM 1361 N N . GLY A 1 179 ? 4.323 -3.340 -23.662 1.00 96.56 179 GLY A N 1
ATOM 1362 C CA . GLY A 1 179 ? 4.154 -2.875 -22.288 1.00 96.56 179 GLY A CA 1
ATOM 1363 C C . GLY A 1 179 ? 3.366 -3.833 -21.394 1.00 96.56 179 GLY A C 1
ATOM 1364 O O . GLY A 1 179 ? 3.090 -3.486 -20.246 1.00 96.56 179 GLY A O 1
ATOM 1365 N N . SER A 1 180 ? 2.988 -5.021 -21.881 1.00 98.38 180 SER A N 1
ATOM 1366 C CA . SER A 1 180 ? 2.404 -6.053 -21.024 1.00 98.38 180 SER A CA 1
ATOM 1367 C C . SER A 1 180 ? 3.447 -6.657 -20.077 1.00 98.38 180 SER A C 1
ATOM 1369 O O . SER A 1 180 ? 4.648 -6.691 -20.370 1.00 98.38 180 SER A O 1
ATOM 1371 N N . LEU A 1 181 ? 2.974 -7.113 -18.916 1.00 98.69 181 LEU A N 1
ATOM 1372 C CA . LEU A 1 181 ? 3.805 -7.675 -17.852 1.00 98.69 181 LEU A CA 1
ATOM 1373 C C . LEU A 1 181 ? 3.392 -9.113 -17.559 1.00 98.69 181 LEU A C 1
ATOM 1375 O O . LEU A 1 181 ? 2.220 -9.366 -17.288 1.00 98.69 181 LEU A O 1
ATOM 1379 N N . ASP A 1 182 ? 4.354 -10.029 -17.528 1.00 98.50 182 ASP A N 1
ATOM 1380 C CA . ASP A 1 182 ? 4.169 -11.334 -16.894 1.00 98.50 182 ASP A CA 1
ATOM 1381 C C . ASP A 1 182 ? 4.546 -11.207 -15.425 1.00 98.50 182 ASP A C 1
ATOM 1383 O O . ASP A 1 182 ? 5.660 -10.788 -15.100 1.00 98.50 182 ASP A O 1
ATOM 1387 N N . VAL A 1 183 ? 3.608 -11.535 -14.539 1.00 98.56 183 VAL A N 1
ATOM 1388 C CA . VAL A 1 183 ? 3.780 -11.312 -13.105 1.00 98.56 183 VAL A CA 1
ATOM 1389 C C . VAL A 1 183 ? 3.322 -12.506 -12.276 1.00 98.56 183 VAL A C 1
ATOM 1391 O O . VAL A 1 183 ? 2.421 -13.260 -12.672 1.00 98.56 183 VAL A O 1
ATOM 1394 N N . HIS A 1 184 ? 3.887 -12.638 -11.077 1.00 97.88 184 HIS A N 1
ATOM 1395 C CA . HIS A 1 184 ? 3.437 -13.603 -10.082 1.00 97.88 184 HIS A CA 1
ATOM 1396 C C . HIS A 1 184 ? 3.211 -12.959 -8.716 1.00 97.88 184 HIS A C 1
ATOM 1398 O O . HIS A 1 184 ? 3.872 -12.007 -8.332 1.00 97.88 184 HIS A O 1
ATOM 1404 N N . ASN A 1 185 ? 2.251 -13.470 -7.953 1.00 96.94 185 ASN A N 1
ATOM 1405 C CA . ASN A 1 185 ? 2.027 -13.021 -6.587 1.00 96.94 185 ASN A CA 1
ATOM 1406 C C . ASN A 1 185 ? 2.942 -13.818 -5.637 1.00 96.94 185 ASN A C 1
ATOM 1408 O O . ASN A 1 185 ? 2.821 -15.048 -5.614 1.00 96.94 185 ASN A O 1
ATOM 1412 N N . PRO A 1 186 ? 3.800 -13.173 -4.829 1.00 93.12 186 PRO A N 1
ATOM 1413 C CA . PRO A 1 186 ? 4.806 -13.880 -4.031 1.00 93.12 186 PRO A CA 1
ATOM 1414 C C . PRO A 1 186 ? 4.204 -14.775 -2.938 1.00 93.12 186 PRO A C 1
ATOM 1416 O O . PRO A 1 186 ? 4.761 -15.822 -2.628 1.00 93.12 186 PRO A O 1
ATOM 1419 N N . SER A 1 187 ? 3.040 -14.416 -2.383 1.00 92.38 187 SER A N 1
ATOM 1420 C CA . SER A 1 187 ? 2.404 -15.168 -1.287 1.00 92.38 187 SER A CA 1
ATOM 1421 C C . SER A 1 187 ? 1.516 -16.317 -1.766 1.00 92.38 187 SER A C 1
ATOM 1423 O O . SER A 1 187 ? 1.399 -17.344 -1.109 1.00 92.38 187 SER A O 1
ATOM 1425 N N . THR A 1 188 ? 0.822 -16.127 -2.889 1.00 94.06 188 THR A N 1
ATOM 1426 C CA . THR A 1 188 ? -0.167 -17.093 -3.406 1.00 94.06 188 THR A CA 1
ATOM 1427 C C . THR A 1 188 ? 0.333 -17.871 -4.617 1.00 94.06 188 THR A C 1
ATOM 1429 O O . THR A 1 188 ? -0.370 -18.758 -5.097 1.00 94.06 188 THR A O 1
ATOM 1432 N N . HIS A 1 189 ? 1.500 -17.505 -5.152 1.00 93.56 189 HIS A N 1
ATOM 1433 C CA . HIS A 1 189 ? 2.118 -18.060 -6.359 1.00 93.56 189 HIS A CA 1
ATOM 1434 C C . HIS A 1 189 ? 1.228 -18.027 -7.614 1.00 93.56 189 HIS A C 1
ATOM 1436 O O . HIS A 1 189 ? 1.513 -18.686 -8.615 1.00 93.56 189 HIS A O 1
ATOM 1442 N N . ARG A 1 190 ? 0.141 -17.243 -7.591 1.00 95.00 190 ARG A N 1
ATOM 1443 C CA . ARG A 1 190 ? -0.719 -17.005 -8.755 1.00 95.00 190 ARG A CA 1
ATOM 1444 C C . ARG A 1 190 ? 0.083 -16.263 -9.817 1.00 95.00 190 ARG A C 1
ATOM 1446 O O . ARG A 1 190 ? 0.779 -15.314 -9.481 1.00 95.00 190 ARG A O 1
ATOM 1453 N N . ARG A 1 191 ? -0.067 -16.656 -11.081 1.00 97.38 191 ARG A N 1
ATOM 1454 C CA . ARG A 1 191 ? 0.559 -15.998 -12.236 1.00 97.38 191 ARG A CA 1
ATOM 1455 C C . ARG A 1 191 ? -0.492 -15.424 -13.169 1.00 97.38 191 ARG A C 1
ATOM 1457 O O . ARG A 1 191 ? -1.574 -16.006 -13.291 1.00 97.38 191 ARG A O 1
ATOM 1464 N N . VAL A 1 192 ? -0.173 -14.308 -13.812 1.00 98.00 192 VAL A N 1
ATOM 1465 C CA . VAL A 1 192 ? -1.030 -13.664 -14.811 1.00 98.00 192 VAL A CA 1
ATOM 1466 C C . VAL A 1 192 ? -0.194 -12.776 -15.731 1.00 98.00 192 VAL A C 1
ATOM 1468 O O . VAL A 1 192 ? 0.784 -12.178 -15.293 1.00 98.00 192 VAL A O 1
ATOM 1471 N N . SER A 1 193 ? -0.607 -12.669 -16.992 1.00 98.25 193 SER A N 1
ATOM 1472 C CA . SER A 1 193 ? -0.096 -11.655 -17.915 1.00 98.25 193 SER A CA 1
ATOM 1473 C C . SER A 1 193 ? -1.033 -10.448 -17.884 1.00 98.25 193 SER A C 1
ATOM 1475 O O . SER A 1 193 ? -2.207 -10.554 -18.251 1.00 98.25 193 SER A O 1
ATOM 1477 N N . LEU A 1 194 ? -0.540 -9.309 -17.404 1.00 98.50 194 LEU A N 1
ATOM 1478 C CA . LEU A 1 194 ? -1.260 -8.040 -17.377 1.00 98.50 194 LEU A CA 1
ATOM 1479 C C . LEU A 1 194 ? -1.107 -7.350 -18.742 1.00 98.50 194 LEU A C 1
ATOM 1481 O O . LEU A 1 194 ? 0.016 -7.012 -19.115 1.00 98.50 194 LEU A O 1
ATOM 1485 N N . PRO A 1 195 ? -2.197 -7.104 -19.492 1.00 98.44 195 PRO A N 1
ATOM 1486 C CA . PRO A 1 195 ? -2.117 -6.415 -20.781 1.00 98.44 195 PRO A CA 1
ATOM 1487 C C . PRO A 1 195 ? -1.549 -4.999 -20.635 1.00 98.44 195 PRO A C 1
ATOM 1489 O O . PRO A 1 195 ? -1.866 -4.325 -19.657 1.00 98.44 195 PRO A O 1
ATOM 1492 N N . GLY A 1 196 ? -0.804 -4.497 -21.626 1.00 98.12 196 GLY A N 1
ATOM 1493 C CA . GLY A 1 196 ? -0.161 -3.174 -21.544 1.00 98.12 196 GLY A CA 1
ATOM 1494 C C . GLY A 1 196 ? -1.136 -2.031 -21.237 1.00 98.12 196 GLY A C 1
ATOM 1495 O O . GLY A 1 196 ? -0.889 -1.207 -20.362 1.00 98.12 196 GLY A O 1
ATOM 1496 N N . GLY A 1 197 ? -2.329 -2.051 -21.841 1.00 98.00 197 GLY A N 1
ATOM 1497 C CA . GLY A 1 197 ? -3.380 -1.079 -21.522 1.00 98.00 197 GLY A CA 1
ATOM 1498 C C . GLY A 1 197 ? -3.876 -1.157 -20.072 1.00 98.00 197 GLY A C 1
ATOM 1499 O O . GLY A 1 197 ? -4.273 -0.144 -19.506 1.00 98.00 197 GLY A O 1
ATOM 1500 N N . TYR A 1 198 ? -3.840 -2.331 -19.443 1.00 98.44 198 TYR A N 1
ATOM 1501 C CA . TYR A 1 198 ? -4.131 -2.455 -18.017 1.00 98.44 198 TYR A CA 1
ATOM 1502 C C . TYR A 1 198 ? -2.968 -1.921 -17.174 1.00 98.44 198 TYR A C 1
ATOM 1504 O O . TYR A 1 198 ? -3.200 -1.183 -16.223 1.00 98.44 198 TYR A O 1
ATOM 1512 N N . VAL A 1 199 ? -1.730 -2.249 -17.547 1.00 98.62 199 VAL A N 1
ATOM 1513 C CA . VAL A 1 199 ? -0.506 -1.815 -16.856 1.00 98.62 199 VAL A CA 1
ATOM 1514 C C . VAL A 1 199 ? -0.422 -0.287 -16.797 1.00 98.62 199 VAL A C 1
ATOM 1516 O O . VAL A 1 199 ? -0.345 0.279 -15.711 1.00 98.62 199 VAL A O 1
ATOM 1519 N N . THR A 1 200 ? -0.561 0.392 -17.935 1.00 98.25 200 THR A N 1
ATOM 1520 C CA . THR A 1 200 ? -0.441 1.857 -18.021 1.00 98.25 200 THR A CA 1
ATOM 1521 C C . THR A 1 200 ? -1.578 2.618 -17.339 1.00 98.25 200 THR A C 1
ATOM 1523 O O . THR A 1 200 ? -1.411 3.783 -17.009 1.00 98.25 200 THR A O 1
ATOM 1526 N N . ASN A 1 201 ? -2.737 1.994 -17.108 1.00 98.12 201 ASN A N 1
ATOM 1527 C CA . ASN A 1 201 ? -3.884 2.680 -16.498 1.00 98.12 201 ASN A CA 1
ATOM 1528 C C . ASN A 1 201 ? -4.156 2.261 -15.048 1.00 98.12 201 ASN A C 1
ATOM 1530 O O . ASN A 1 201 ? -4.806 2.998 -14.305 1.00 98.12 201 ASN A O 1
ATOM 1534 N N . HIS A 1 202 ? -3.741 1.055 -14.652 1.00 98.31 202 HIS A N 1
ATOM 1535 C CA . HIS A 1 202 ? -4.216 0.394 -13.435 1.00 98.31 202 HIS A CA 1
ATOM 1536 C C . HIS A 1 202 ? -3.147 -0.431 -12.704 1.00 98.31 202 HIS A C 1
ATOM 1538 O O . HIS A 1 202 ? -3.506 -1.190 -11.800 1.00 98.31 202 HIS A O 1
ATOM 1544 N N . ALA A 1 203 ? -1.868 -0.312 -13.057 1.00 98.25 203 ALA A N 1
ATOM 1545 C CA . ALA A 1 203 ? -0.765 -0.828 -12.252 1.00 98.25 203 ALA A CA 1
ATOM 1546 C C . ALA A 1 203 ? 0.130 0.328 -11.803 1.00 98.25 203 ALA A C 1
ATOM 1548 O O . ALA A 1 203 ? 0.371 1.251 -12.573 1.00 98.25 203 ALA A O 1
ATOM 1549 N N . GLU A 1 204 ? 0.603 0.270 -10.567 1.00 98.19 204 GLU A N 1
ATOM 1550 C CA . GLU A 1 204 ? 1.533 1.237 -9.974 1.00 98.19 204 GLU A CA 1
ATOM 1551 C C . GLU A 1 204 ? 2.749 0.484 -9.432 1.00 98.19 204 GLU A C 1
ATOM 1553 O O . GLU A 1 204 ? 2.659 -0.721 -9.164 1.00 98.19 204 GLU A O 1
ATOM 1558 N N . LEU A 1 205 ? 3.881 1.169 -9.280 1.00 98.00 205 LEU A N 1
ATOM 1559 C CA . LEU A 1 205 ? 5.061 0.592 -8.633 1.00 98.00 205 LEU A CA 1
ATOM 1560 C C . LEU A 1 205 ? 4.745 0.386 -7.140 1.00 98.00 205 LEU A C 1
ATOM 1562 O O . LEU A 1 205 ? 3.960 1.156 -6.582 1.00 98.00 205 LEU A O 1
ATOM 1566 N N . GLY A 1 206 ? 5.297 -0.645 -6.491 1.00 92.38 206 GLY A N 1
ATOM 1567 C CA . GLY A 1 206 ? 5.006 -0.943 -5.075 1.00 92.38 206 GLY A CA 1
ATOM 1568 C C . GLY A 1 206 ? 6.136 -1.599 -4.302 1.00 92.38 206 GLY A C 1
ATOM 1569 O O . GLY A 1 206 ? 7.288 -1.534 -4.770 1.00 92.38 206 GLY A O 1
#